Protein AF-A0A9P8TT58-F1 (afdb_monomer_lite)

Secondary structure (DSSP, 8-state):
-----SSTTSSSSTTHHHHHHHHHHHHHHHHHHTTTT-------------------TTTSPTTHHHHHHHHHT-GGG--EE--HHHHHHHHHHHHHHHHHHHHHHHHHHHT---HHHHH-GGG---HHHHHHHHHHHHHHHHHHHHHHHHHHHHTSPPPPHHHHHHHHHHHHHH--S-HHHHGGGSS-TTEE-

Structure (mmCIF, N/CA/C/O backbone):
data_AF-A0A9P8TT58-F1
#
_entry.id   AF-A0A9P8TT58-F1
#
loop_
_atom_site.group_PDB
_atom_site.id
_atom_site.type_symbol
_atom_site.label_atom_id
_atom_site.label_alt_id
_atom_site.label_comp_id
_atom_site.label_asym_id
_atom_site.label_entity_id
_atom_site.label_seq_id
_atom_site.pdbx_PDB_ins_code
_atom_site.Cartn_x
_atom_site.Cartn_y
_atom_site.Cartn_z
_atom_site.occupancy
_atom_site.B_iso_or_equiv
_atom_site.auth_seq_id
_atom_site.auth_comp_id
_atom_site.auth_asym_id
_atom_site.auth_atom_id
_atom_site.pdbx_PDB_model_num
ATOM 1 N N . MET A 1 1 ? 50.447 -22.881 -35.414 1.00 39.41 1 MET A N 1
ATOM 2 C CA . MET A 1 1 ? 49.991 -21.669 -34.703 1.00 39.41 1 MET A CA 1
ATOM 3 C C . MET A 1 1 ? 49.835 -20.540 -35.713 1.00 39.41 1 MET A C 1
ATOM 5 O O . MET A 1 1 ? 50.853 -19.994 -36.118 1.00 39.41 1 MET A O 1
ATOM 9 N N . PRO A 1 2 ? 48.609 -20.231 -36.168 1.00 29.53 2 PRO A N 1
ATOM 10 C CA . PRO A 1 2 ? 48.310 -18.952 -36.796 1.00 29.53 2 PRO A CA 1
ATOM 11 C C . PRO A 1 2 ? 47.303 -18.130 -35.973 1.00 29.53 2 PRO A C 1
ATOM 13 O O . PRO A 1 2 ? 46.484 -18.656 -35.222 1.00 29.53 2 PRO A O 1
ATOM 16 N N . SER A 1 3 ? 47.445 -16.820 -36.113 1.00 30.28 3 SER A N 1
ATOM 17 C CA . SER A 1 3 ? 46.856 -15.719 -35.358 1.00 30.28 3 SER A CA 1
ATOM 18 C C . SER A 1 3 ? 45.353 -15.516 -35.586 1.00 30.28 3 SER A C 1
ATOM 20 O O . SER A 1 3 ? 44.879 -15.487 -36.720 1.00 30.28 3 SER A O 1
ATOM 22 N N . PHE A 1 4 ? 44.630 -15.295 -34.486 1.00 38.41 4 PHE A N 1
ATOM 23 C CA . PHE A 1 4 ? 43.235 -14.861 -34.434 1.00 38.41 4 PHE A CA 1
ATOM 24 C C . PHE A 1 4 ? 43.130 -13.347 -34.634 1.00 38.41 4 PHE A C 1
ATOM 26 O O . PHE A 1 4 ? 43.376 -12.616 -33.686 1.00 38.41 4 PHE A O 1
ATOM 33 N N . THR A 1 5 ? 42.715 -12.891 -35.814 1.00 40.22 5 THR A N 1
ATOM 34 C CA . THR A 1 5 ? 42.048 -11.590 -36.028 1.00 40.22 5 THR A CA 1
ATOM 35 C C . THR A 1 5 ? 41.653 -11.481 -37.501 1.00 40.22 5 THR A C 1
ATOM 37 O O . THR A 1 5 ? 42.437 -10.990 -38.298 1.00 40.22 5 THR A O 1
ATOM 40 N N . ASN A 1 6 ? 40.476 -11.996 -37.884 1.00 32.09 6 ASN A N 1
ATOM 41 C CA . ASN A 1 6 ? 39.688 -11.517 -39.045 1.00 32.09 6 ASN A CA 1
ATOM 42 C C . ASN A 1 6 ? 38.404 -12.341 -39.263 1.00 32.09 6 ASN A C 1
ATOM 44 O O . ASN A 1 6 ? 38.208 -12.946 -40.310 1.00 32.09 6 ASN A O 1
ATOM 48 N N . VAL A 1 7 ? 37.511 -12.377 -38.265 1.00 34.56 7 VAL A N 1
ATOM 49 C CA . VAL A 1 7 ? 36.134 -12.907 -38.446 1.00 34.56 7 VAL A CA 1
ATOM 50 C C . VAL A 1 7 ? 35.057 -11.970 -37.859 1.00 34.56 7 VAL A C 1
ATOM 52 O O . VAL A 1 7 ? 33.868 -12.179 -38.056 1.00 34.56 7 VAL A O 1
ATOM 55 N N . ALA A 1 8 ? 35.428 -10.872 -37.190 1.00 31.78 8 ALA A N 1
ATOM 56 C CA . ALA A 1 8 ? 34.462 -10.028 -36.474 1.00 31.78 8 ALA A CA 1
ATOM 57 C C . ALA A 1 8 ? 33.798 -8.915 -37.315 1.00 31.78 8 ALA A C 1
ATOM 59 O O . ALA A 1 8 ? 32.944 -8.206 -36.790 1.00 31.78 8 ALA A O 1
ATOM 60 N N . MET A 1 9 ? 34.159 -8.737 -38.592 1.00 29.69 9 MET A N 1
ATOM 61 C CA . MET A 1 9 ? 33.735 -7.553 -39.359 1.00 29.69 9 MET A CA 1
ATOM 62 C C . MET A 1 9 ? 32.586 -7.788 -40.352 1.00 29.69 9 MET A C 1
ATOM 64 O O . MET A 1 9 ? 32.112 -6.823 -40.940 1.00 29.69 9 MET A O 1
ATOM 68 N N . ASP A 1 10 ? 32.078 -9.019 -40.489 1.00 29.50 10 ASP A N 1
ATOM 69 C CA . ASP A 1 10 ? 31.091 -9.350 -41.538 1.00 29.50 10 ASP A CA 1
ATOM 70 C C . ASP A 1 10 ? 29.730 -9.867 -41.021 1.00 29.50 10 ASP A C 1
ATOM 72 O O . ASP A 1 10 ? 28.886 -10.341 -41.775 1.00 29.50 10 ASP A O 1
ATOM 76 N N . LEU A 1 11 ? 29.461 -9.737 -39.714 1.00 28.39 11 LEU A N 1
ATOM 77 C CA . LEU A 1 11 ? 28.159 -10.088 -39.111 1.00 28.39 11 LEU A CA 1
ATOM 78 C C . LEU A 1 11 ? 27.314 -8.868 -38.693 1.00 28.39 11 LEU A C 1
ATOM 80 O O . LEU A 1 11 ? 26.193 -9.029 -38.214 1.00 28.39 11 LEU A O 1
ATOM 84 N N . ALA A 1 12 ? 27.803 -7.641 -38.911 1.00 32.06 12 ALA A N 1
ATOM 85 C CA . ALA A 1 12 ? 27.109 -6.402 -38.533 1.00 32.06 12 ALA A CA 1
ATOM 86 C C . ALA A 1 12 ? 26.208 -5.804 -39.640 1.00 32.06 12 ALA A C 1
ATOM 88 O O . ALA A 1 12 ? 25.450 -4.866 -39.383 1.00 32.06 12 ALA A O 1
ATOM 89 N N . SER A 1 13 ? 26.261 -6.332 -40.868 1.00 32.97 13 SER A N 1
ATOM 90 C CA . SER A 1 13 ? 25.495 -5.827 -42.022 1.00 32.97 13 SER A CA 1
ATOM 91 C C . SER A 1 13 ? 24.175 -6.580 -42.247 1.00 32.97 13 SER A C 1
ATOM 93 O O . SER A 1 13 ? 23.170 -5.976 -42.621 1.00 32.97 13 SER A O 1
ATOM 95 N N . THR A 1 14 ? 24.123 -7.878 -41.935 1.00 33.09 14 THR A N 1
ATOM 96 C CA . THR A 1 14 ? 22.949 -8.728 -42.223 1.00 33.09 14 THR A CA 1
ATOM 97 C C . THR A 1 14 ? 21.831 -8.589 -41.175 1.00 33.09 14 THR A C 1
ATOM 99 O O . THR A 1 14 ? 20.654 -8.814 -41.466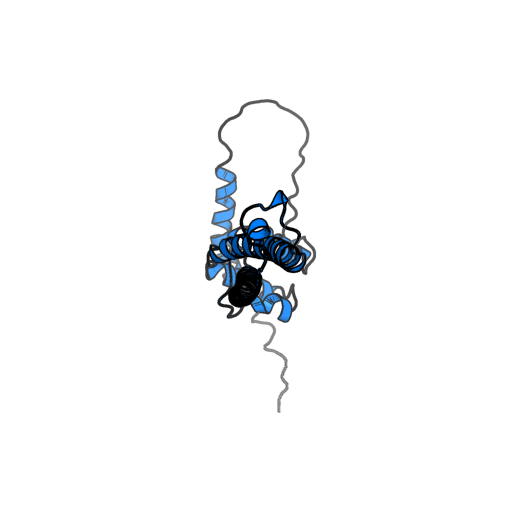 1.00 33.09 14 THR A O 1
ATOM 102 N N . THR A 1 15 ? 22.153 -8.112 -39.971 1.00 33.59 15 THR A N 1
ATOM 103 C CA . THR A 1 15 ? 21.188 -7.912 -38.872 1.00 33.59 15 THR A CA 1
ATOM 104 C C . THR A 1 15 ? 20.413 -6.588 -38.984 1.00 33.59 15 THR A C 1
ATOM 106 O O . THR A 1 15 ? 19.369 -6.441 -38.355 1.00 33.59 15 THR A O 1
ATOM 109 N N . ARG A 1 16 ? 20.839 -5.651 -39.853 1.00 32.56 16 ARG A N 1
ATOM 110 C CA . ARG A 1 16 ? 20.118 -4.385 -40.116 1.00 32.56 16 ARG A CA 1
ATOM 111 C C . ARG A 1 16 ? 18.815 -4.577 -40.901 1.00 32.56 16 ARG A C 1
ATOM 113 O O . ARG A 1 16 ? 17.851 -3.858 -40.667 1.00 32.56 16 ARG A O 1
ATOM 120 N N . SER A 1 17 ? 18.744 -5.569 -41.795 1.00 33.41 17 SER A N 1
ATOM 121 C CA . SER A 1 17 ? 17.595 -5.729 -42.713 1.00 33.41 17 SER A CA 1
ATOM 122 C C . SER A 1 17 ? 16.393 -6.468 -42.101 1.00 33.41 17 SER A C 1
ATOM 124 O O . SER A 1 17 ? 15.265 -6.313 -42.574 1.00 33.41 17 SER A O 1
ATOM 126 N N . ARG A 1 18 ? 16.603 -7.264 -41.042 1.00 33.44 18 ARG A N 1
ATOM 127 C CA . ARG A 1 18 ? 15.516 -7.956 -40.322 1.00 33.44 18 ARG A CA 1
ATOM 128 C C . ARG A 1 18 ? 14.893 -7.099 -39.220 1.00 33.44 18 ARG A C 1
ATOM 130 O O . ARG A 1 18 ? 13.699 -7.220 -38.983 1.00 33.44 18 ARG A O 1
ATOM 137 N N . ILE A 1 19 ? 15.679 -6.207 -38.614 1.00 36.81 19 ILE A N 1
ATOM 138 C CA . ILE A 1 19 ? 15.202 -5.259 -37.602 1.00 36.81 19 ILE A CA 1
ATOM 139 C C . ILE A 1 19 ? 14.362 -4.160 -38.272 1.00 36.81 19 ILE A C 1
ATOM 141 O O . ILE A 1 19 ? 13.240 -3.938 -37.838 1.00 36.81 19 ILE A O 1
ATOM 145 N N . ALA A 1 20 ? 14.800 -3.584 -39.401 1.00 32.59 20 ALA A N 1
ATOM 146 C CA . ALA A 1 20 ? 14.014 -2.581 -40.138 1.00 32.59 20 ALA A CA 1
ATOM 147 C C . ALA A 1 20 ? 12.614 -3.082 -40.559 1.00 32.59 20 ALA A C 1
ATOM 149 O O . ALA A 1 20 ? 11.625 -2.383 -40.378 1.00 32.59 20 ALA A O 1
ATOM 150 N N . ARG A 1 21 ? 12.501 -4.339 -41.019 1.00 39.34 21 ARG A N 1
ATOM 151 C CA . ARG A 1 21 ? 11.208 -4.939 -41.405 1.00 39.34 21 ARG A CA 1
ATOM 152 C C . ARG A 1 21 ? 10.288 -5.272 -40.226 1.00 39.34 21 ARG A C 1
ATOM 154 O O . ARG A 1 21 ? 9.078 -5.333 -40.409 1.00 39.34 21 ARG A O 1
ATOM 161 N N . PHE A 1 22 ? 10.842 -5.502 -39.034 1.00 35.94 22 PHE A N 1
ATOM 162 C CA . PHE A 1 22 ? 10.045 -5.688 -37.816 1.00 35.94 22 PHE A CA 1
ATOM 163 C C . PHE A 1 22 ? 9.515 -4.344 -37.295 1.00 35.94 22 PHE A C 1
ATOM 165 O O . PHE A 1 22 ? 8.362 -4.266 -36.878 1.00 35.94 22 PHE A O 1
ATOM 172 N N . TRP A 1 23 ? 10.319 -3.278 -37.412 1.00 41.84 23 TRP A N 1
ATOM 173 C CA . TRP A 1 23 ? 9.895 -1.908 -37.119 1.00 41.84 23 TRP A CA 1
ATOM 174 C C . TRP A 1 23 ? 8.839 -1.399 -38.112 1.00 41.84 23 TRP A C 1
ATOM 176 O O . TRP A 1 23 ? 7.850 -0.845 -37.656 1.00 41.84 23 TRP A O 1
ATOM 186 N N . ASP A 1 24 ? 8.925 -1.683 -39.418 1.00 38.25 24 ASP A N 1
ATOM 187 C CA . ASP A 1 24 ? 7.875 -1.283 -40.381 1.00 38.25 24 ASP A CA 1
ATOM 188 C C . ASP A 1 24 ? 6.491 -1.887 -40.070 1.00 38.25 24 ASP A C 1
ATOM 190 O O . ASP A 1 24 ? 5.470 -1.245 -40.312 1.00 38.25 24 ASP A O 1
ATOM 194 N N . SER A 1 25 ? 6.438 -3.087 -39.477 1.00 38.06 25 SER A N 1
ATOM 195 C CA . SER A 1 25 ? 5.178 -3.725 -39.064 1.00 38.06 25 SER A CA 1
ATOM 196 C C . SER A 1 25 ? 4.635 -3.208 -37.724 1.00 38.06 25 SER A C 1
ATOM 198 O O . SER A 1 25 ? 3.440 -3.347 -37.475 1.00 38.06 25 SER A O 1
ATOM 200 N N . ALA A 1 26 ? 5.485 -2.647 -36.857 1.00 34.28 26 ALA A N 1
ATOM 201 C CA . ALA A 1 26 ? 5.080 -2.038 -35.585 1.00 34.28 26 ALA A CA 1
ATOM 202 C C . ALA A 1 26 ? 4.755 -0.537 -35.740 1.00 34.28 26 ALA A C 1
ATOM 204 O O . ALA A 1 26 ? 3.868 -0.021 -35.064 1.00 34.28 26 ALA A O 1
ATOM 205 N N . ILE A 1 27 ? 5.402 0.143 -36.692 1.00 41.38 27 ILE A N 1
ATOM 206 C CA . ILE A 1 27 ? 5.166 1.548 -37.062 1.00 41.38 27 ILE A CA 1
ATOM 207 C C . ILE A 1 27 ? 3.794 1.741 -37.743 1.00 41.38 27 ILE A C 1
ATOM 209 O O . ILE A 1 27 ? 3.246 2.844 -37.723 1.00 41.38 27 ILE A O 1
ATOM 213 N N . ASP A 1 28 ? 3.176 0.683 -38.277 1.00 35.12 28 ASP A N 1
ATOM 214 C CA . ASP A 1 28 ? 1.816 0.759 -38.837 1.00 35.12 28 ASP A CA 1
ATOM 215 C C . ASP A 1 28 ? 0.722 0.950 -37.761 1.00 35.12 28 ASP A C 1
ATOM 217 O O . ASP A 1 28 ? -0.364 1.446 -38.052 1.00 35.12 28 ASP A O 1
ATOM 221 N N . VAL A 1 29 ? 1.024 0.661 -36.487 1.00 42.44 29 VAL A N 1
ATOM 222 C CA . VAL A 1 29 ? 0.124 0.971 -35.358 1.00 42.44 29 VAL A CA 1
ATOM 223 C C . VAL A 1 29 ? 0.194 2.461 -34.996 1.00 42.44 29 VAL A C 1
ATOM 225 O O . VAL A 1 29 ? -0.836 3.070 -34.720 1.00 42.44 29 VAL A O 1
ATOM 228 N N . GLY A 1 30 ? 1.375 3.082 -35.096 1.00 33.81 30 GLY A N 1
ATOM 229 C CA . GLY A 1 30 ? 1.566 4.517 -34.845 1.00 33.81 30 GLY A CA 1
ATOM 230 C C . GLY A 1 30 ? 1.020 5.418 -35.959 1.00 33.81 30 GLY A C 1
ATOM 231 O O . GLY A 1 30 ? 0.479 6.489 -35.686 1.00 33.81 30 GLY A O 1
ATOM 232 N N . ARG A 1 31 ? 1.060 4.971 -37.224 1.00 35.38 31 ARG A N 1
ATOM 233 C CA . ARG A 1 31 ? 0.464 5.721 -38.349 1.00 35.38 31 ARG A CA 1
ATOM 234 C C . ARG A 1 31 ? -1.070 5.732 -38.345 1.00 35.38 31 ARG A C 1
ATOM 236 O O . ARG A 1 31 ? -1.663 6.646 -38.915 1.00 35.38 31 ARG A O 1
ATOM 243 N N . GLY A 1 32 ? -1.719 4.776 -37.675 1.00 30.80 32 GLY A N 1
ATOM 244 C CA . GLY A 1 32 ? -3.181 4.721 -37.550 1.00 30.80 32 GLY A CA 1
ATOM 245 C C . GLY A 1 32 ? -3.776 5.725 -36.554 1.00 30.80 32 GLY A C 1
ATOM 246 O O . GLY A 1 32 ? -4.916 6.155 -36.727 1.00 30.80 32 GLY A O 1
ATOM 247 N N . ILE A 1 33 ? -3.011 6.152 -35.544 1.00 39.38 33 ILE A N 1
ATOM 248 C CA . ILE A 1 33 ? -3.511 7.041 -34.478 1.00 39.38 33 ILE A CA 1
ATOM 249 C C . ILE A 1 33 ? -3.694 8.475 -35.002 1.00 39.38 33 ILE A C 1
ATOM 251 O O . ILE A 1 33 ? -4.638 9.167 -34.621 1.00 39.38 33 ILE A O 1
ATOM 255 N N . HIS A 1 34 ? -2.882 8.892 -35.979 1.00 36.25 34 HIS A N 1
ATOM 256 C CA . HIS A 1 34 ? -2.985 10.228 -36.570 1.00 36.25 34 HIS A CA 1
ATOM 257 C C . HIS A 1 34 ? -4.220 10.404 -37.487 1.00 36.25 34 HIS A C 1
ATOM 259 O O . HIS A 1 34 ? -4.660 11.534 -37.729 1.00 36.25 34 HIS A O 1
ATOM 265 N N . ALA A 1 35 ? -4.821 9.310 -37.978 1.00 33.12 35 ALA A N 1
ATOM 266 C CA . ALA A 1 35 ? -5.963 9.353 -38.896 1.00 33.12 35 ALA A CA 1
ATOM 267 C C . ALA A 1 35 ? -7.328 9.543 -38.198 1.00 33.12 35 ALA A C 1
ATOM 269 O O . ALA A 1 35 ? -8.283 9.973 -38.844 1.00 33.12 35 ALA A O 1
ATOM 270 N N . ALA A 1 36 ? -7.435 9.275 -36.891 1.00 31.39 36 ALA A N 1
ATOM 271 C CA . ALA A 1 36 ? -8.715 9.261 -36.169 1.00 31.39 36 ALA A CA 1
ATOM 272 C C . ALA A 1 36 ? -9.163 10.625 -35.597 1.00 31.39 36 ALA A C 1
ATOM 274 O O . ALA A 1 36 ? -10.291 10.742 -35.124 1.00 31.39 36 ALA A O 1
ATOM 275 N N . LEU A 1 37 ? -8.327 11.669 -35.662 1.00 34.25 37 LEU A N 1
ATOM 276 C CA . LEU A 1 37 ? -8.628 12.996 -35.089 1.00 34.25 37 LEU A CA 1
ATOM 277 C C . LEU A 1 37 ? -9.043 14.063 -36.118 1.00 34.25 37 LEU A C 1
ATOM 279 O O . LEU A 1 37 ? -9.334 15.199 -35.748 1.00 34.25 37 LEU A O 1
ATOM 283 N N . LYS A 1 38 ? -9.133 13.726 -37.411 1.00 36.00 38 LYS A N 1
ATOM 284 C CA . LYS A 1 38 ? -9.575 14.665 -38.461 1.00 36.00 38 LYS A CA 1
ATOM 285 C C . LYS A 1 38 ? -11.068 14.515 -38.758 1.00 36.00 38 LYS A C 1
ATOM 287 O O . LYS A 1 38 ? -11.465 14.155 -39.861 1.00 36.00 38 LYS A O 1
ATOM 292 N N . GLY A 1 39 ? -11.899 14.804 -37.762 1.00 36.12 39 GLY A N 1
ATOM 293 C CA . GLY A 1 39 ? -13.352 14.865 -37.898 1.00 36.12 39 GLY A CA 1
ATOM 294 C C . GLY A 1 39 ? -13.900 16.156 -37.304 1.00 36.12 39 GLY A C 1
ATOM 295 O O . GLY A 1 39 ? -14.075 16.248 -36.098 1.00 36.12 39 GLY A O 1
ATOM 296 N N . THR A 1 40 ? -14.204 17.121 -38.176 1.00 41.47 40 THR A N 1
ATOM 297 C CA . THR A 1 40 ? -15.004 18.342 -37.939 1.00 41.47 40 THR A CA 1
ATOM 298 C C . THR A 1 40 ? -14.431 19.426 -37.013 1.00 41.47 40 THR A C 1
ATOM 300 O O . THR A 1 40 ? -14.632 19.386 -35.810 1.00 41.47 40 THR A O 1
ATO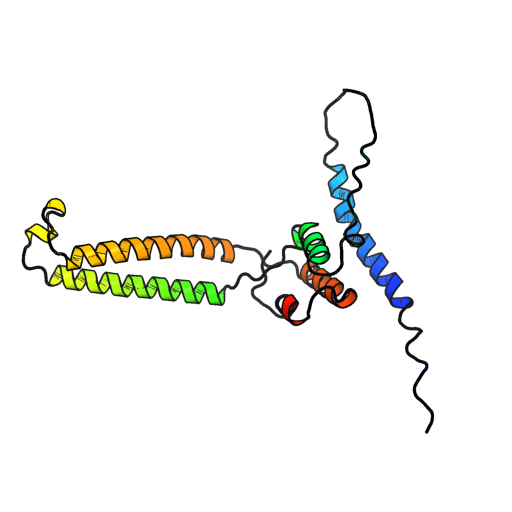M 303 N N . CYS A 1 41 ? -13.847 20.482 -37.594 1.00 26.56 41 CYS A N 1
ATOM 304 C CA . CYS A 1 41 ? -14.252 21.873 -37.324 1.00 26.56 41 CYS A CA 1
ATOM 305 C C . CYS A 1 41 ? -13.579 22.825 -38.328 1.00 26.56 41 CYS A C 1
ATOM 307 O O . CYS A 1 41 ? -12.380 22.738 -38.579 1.00 26.56 41 CYS A O 1
ATOM 309 N N . SER A 1 42 ? -14.361 23.710 -38.940 1.00 33.47 42 SER A N 1
ATOM 310 C CA . SER A 1 42 ? -13.920 24.640 -39.977 1.00 33.47 42 SER A CA 1
ATOM 311 C C . SER A 1 42 ? -13.446 25.985 -39.413 1.00 33.47 42 SER A C 1
ATOM 313 O O . SER A 1 42 ? -14.180 26.607 -38.651 1.00 33.47 42 SER A O 1
ATOM 315 N N . ARG A 1 43 ? -12.338 26.477 -39.993 1.00 43.56 43 ARG A N 1
ATOM 316 C CA . ARG A 1 43 ? -12.063 27.884 -40.361 1.00 43.56 43 ARG A CA 1
ATOM 317 C C . ARG A 1 43 ? -11.720 28.877 -39.237 1.00 43.56 43 ARG A C 1
ATOM 319 O O . ARG A 1 43 ? -12.624 29.496 -38.696 1.00 43.56 43 ARG A O 1
ATOM 326 N N . VAL A 1 44 ? -10.418 29.165 -39.082 1.00 36.00 44 VAL A N 1
ATOM 327 C CA . VAL A 1 44 ? -9.817 30.524 -39.112 1.00 36.00 44 VAL A CA 1
ATOM 328 C C . VAL A 1 44 ? -8.372 30.404 -39.629 1.00 36.00 44 VAL A C 1
ATOM 330 O O . VAL A 1 44 ? -7.612 29.575 -39.139 1.00 36.00 44 VAL A O 1
ATOM 333 N N . ASP A 1 45 ? -8.018 31.225 -40.621 1.00 38.97 45 ASP A N 1
ATOM 334 C CA . ASP A 1 45 ? -6.700 31.285 -41.257 1.00 38.97 45 ASP A CA 1
ATOM 335 C C . ASP A 1 45 ? -5.725 32.250 -40.544 1.00 38.97 45 ASP A C 1
ATOM 337 O O . ASP A 1 45 ? -6.094 33.374 -40.197 1.00 38.97 45 ASP A O 1
ATOM 341 N N . THR A 1 46 ? -4.443 31.856 -40.559 1.00 44.06 46 THR A N 1
ATOM 342 C CA . THR A 1 46 ? -3.208 32.633 -40.852 1.00 44.06 46 THR A CA 1
ATOM 343 C C . THR A 1 46 ? -2.141 32.801 -39.741 1.00 44.06 46 THR A C 1
ATOM 345 O O . THR A 1 46 ? -2.341 33.501 -38.754 1.00 44.06 46 THR A O 1
ATOM 348 N N . ILE A 1 47 ? -0.936 32.318 -40.105 1.00 39.12 47 ILE A N 1
ATOM 349 C CA . ILE A 1 47 ? 0.453 32.750 -39.801 1.00 39.12 47 ILE A CA 1
ATOM 350 C C . ILE A 1 47 ? 1.305 31.837 -38.888 1.00 39.12 47 ILE A C 1
ATOM 352 O O . ILE A 1 47 ? 1.176 31.854 -37.670 1.00 39.12 47 ILE A O 1
ATOM 356 N N . ARG A 1 48 ? 2.317 31.248 -39.561 1.00 39.78 48 ARG A N 1
ATOM 357 C CA . ARG A 1 48 ? 3.594 30.643 -39.124 1.00 39.78 48 ARG A CA 1
ATOM 358 C C . ARG A 1 48 ? 3.535 29.239 -38.536 1.00 39.78 48 ARG A C 1
ATOM 360 O O . ARG A 1 48 ? 3.341 29.076 -37.342 1.00 39.78 48 ARG A O 1
ATOM 367 N N . ASP A 1 49 ? 3.804 28.278 -39.421 1.00 44.00 49 ASP A N 1
ATOM 368 C CA . ASP A 1 49 ? 4.767 27.176 -39.280 1.00 44.00 49 ASP A CA 1
ATOM 369 C C . ASP A 1 49 ? 5.538 27.188 -37.947 1.00 44.00 49 ASP A C 1
ATOM 371 O O . ASP A 1 49 ? 6.705 27.574 -37.864 1.00 44.00 49 ASP A O 1
ATOM 375 N N . VAL A 1 50 ? 4.864 26.778 -36.880 1.00 48.38 50 VAL A N 1
ATOM 376 C CA . VAL A 1 50 ? 5.523 26.040 -35.816 1.00 48.38 50 VAL A CA 1
ATOM 377 C C . VAL A 1 50 ? 5.413 24.611 -36.312 1.00 48.38 50 VAL A C 1
ATOM 379 O O . VAL A 1 50 ? 4.439 23.922 -36.030 1.00 48.38 50 VAL A O 1
ATOM 382 N N . ASP A 1 51 ? 6.340 24.220 -37.189 1.00 49.25 51 ASP A N 1
ATOM 383 C CA . ASP A 1 51 ? 6.662 22.807 -37.322 1.00 49.25 51 ASP A CA 1
ATOM 384 C C . ASP A 1 51 ? 7.052 22.384 -35.906 1.00 49.25 51 ASP A C 1
ATOM 386 O O . ASP A 1 51 ? 8.148 22.699 -35.433 1.00 49.25 51 ASP A O 1
ATOM 390 N N . ASP A 1 52 ? 6.092 21.800 -35.189 1.00 51.19 52 ASP A N 1
ATOM 391 C CA . ASP A 1 52 ? 6.310 21.068 -33.957 1.00 51.19 52 ASP A CA 1
ATOM 392 C C . ASP A 1 52 ? 7.345 19.995 -34.301 1.00 51.19 52 ASP A C 1
ATOM 394 O O . ASP A 1 52 ? 7.025 18.919 -34.806 1.00 51.19 52 ASP A O 1
ATOM 398 N N . LEU A 1 53 ? 8.622 20.338 -34.131 1.00 47.22 53 LEU A N 1
ATOM 399 C CA . LEU A 1 53 ? 9.728 19.401 -34.186 1.00 47.22 53 LEU A CA 1
ATOM 400 C C . LEU A 1 53 ? 9.561 18.504 -32.962 1.00 47.22 53 LEU A C 1
ATOM 402 O O . LEU A 1 53 ? 10.166 18.741 -31.918 1.00 47.22 53 LEU A O 1
ATOM 406 N N . GLU A 1 54 ? 8.679 17.514 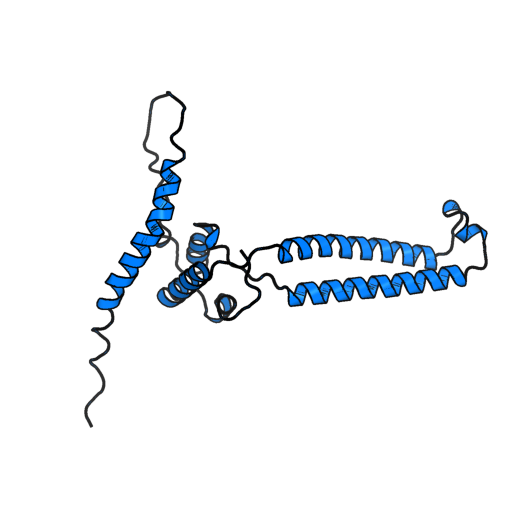-33.072 1.00 61.94 54 GLU A N 1
ATOM 407 C CA . GLU A 1 54 ? 8.668 16.377 -32.168 1.00 61.94 54 GLU A CA 1
ATOM 408 C C . GLU A 1 54 ? 10.065 15.754 -32.251 1.00 61.94 54 GLU A C 1
ATOM 410 O O . GLU A 1 54 ? 10.439 15.144 -33.255 1.00 61.94 54 GLU A O 1
ATOM 415 N N . GLU A 1 55 ? 10.876 16.008 -31.223 1.00 76.00 55 GLU A N 1
ATOM 416 C CA . GLU A 1 55 ? 12.214 15.444 -31.078 1.00 76.00 55 GLU A CA 1
ATOM 417 C C . GLU A 1 55 ? 12.109 13.921 -31.218 1.00 76.00 55 GLU A C 1
ATOM 419 O O . GLU A 1 55 ? 11.324 13.276 -30.512 1.00 76.00 55 GLU A O 1
ATOM 424 N N . GLN A 1 56 ? 12.858 13.331 -32.155 1.00 85.12 56 GLN A N 1
ATOM 425 C CA . GLN A 1 56 ? 12.820 11.883 -32.323 1.00 85.12 56 GLN A CA 1
ATOM 426 C C . GLN A 1 56 ? 13.415 11.229 -31.075 1.00 85.12 56 GLN A C 1
ATOM 428 O O . GLN A 1 56 ? 14.332 11.761 -30.446 1.00 85.12 56 GLN A O 1
ATOM 433 N N . ILE A 1 57 ? 12.935 10.039 -30.710 1.00 85.44 57 ILE A N 1
ATOM 434 C CA . ILE A 1 57 ? 13.441 9.323 -29.525 1.00 85.44 57 ILE A CA 1
ATOM 435 C C . ILE A 1 57 ? 14.964 9.110 -29.638 1.00 85.44 57 ILE A C 1
ATOM 437 O O . ILE A 1 57 ? 15.687 9.113 -28.641 1.00 85.44 57 ILE A O 1
ATOM 441 N N . GLU A 1 58 ? 15.469 8.946 -30.856 1.00 87.44 58 GLU A N 1
ATOM 442 C CA . GLU A 1 58 ? 16.880 8.794 -31.185 1.00 87.44 58 GLU A CA 1
ATOM 443 C C . GLU A 1 58 ? 17.729 10.043 -30.904 1.00 87.44 58 GLU A C 1
ATOM 445 O O . GLU A 1 58 ? 18.923 9.889 -30.615 1.00 87.44 58 GLU A O 1
ATOM 450 N N . ASP A 1 59 ? 17.129 11.234 -30.934 1.00 90.12 59 ASP A N 1
ATOM 451 C CA . ASP A 1 59 ? 17.794 12.515 -30.671 1.00 90.12 59 ASP A CA 1
ATOM 452 C C . ASP A 1 59 ? 17.987 12.749 -29.161 1.00 90.12 59 ASP A C 1
ATOM 454 O O . ASP A 1 59 ? 18.989 13.327 -28.731 1.00 90.12 59 ASP A O 1
ATOM 458 N N . ILE A 1 60 ? 17.108 12.172 -28.333 1.00 92.25 60 ILE A N 1
ATOM 459 C CA . ILE A 1 60 ? 17.168 12.264 -26.868 1.00 92.25 60 ILE A CA 1
ATOM 460 C C . ILE A 1 60 ? 18.447 11.589 -26.343 1.00 92.25 60 ILE A C 1
ATOM 462 O O . ILE A 1 60 ? 18.766 10.475 -26.771 1.00 92.25 60 ILE A O 1
ATOM 466 N N . PRO A 1 61 ? 19.178 12.162 -25.365 1.00 94.94 61 PRO A N 1
ATOM 467 C CA . PRO A 1 61 ? 20.396 11.559 -24.824 1.00 94.94 61 PRO A CA 1
ATOM 468 C C . PRO A 1 61 ? 20.225 10.103 -24.358 1.00 94.94 61 PRO A C 1
ATOM 470 O O . PRO A 1 61 ? 19.281 9.760 -23.640 1.00 94.94 61 PRO A O 1
ATOM 473 N N . GLN A 1 62 ? 21.170 9.238 -24.748 1.00 93.69 62 GLN A N 1
ATOM 474 C CA . GLN A 1 62 ? 21.192 7.834 -24.331 1.00 93.69 62 GLN A CA 1
ATOM 475 C C . GLN A 1 62 ? 21.228 7.711 -22.800 1.00 93.69 62 GLN A C 1
ATOM 477 O O . GLN A 1 62 ? 21.852 8.514 -22.109 1.00 93.69 62 GLN A O 1
ATOM 482 N N . GLY A 1 63 ? 20.578 6.672 -22.277 1.00 95.56 63 GLY A N 1
ATOM 483 C CA . GLY A 1 63 ? 20.442 6.448 -20.844 1.00 95.56 63 GLY A CA 1
ATOM 484 C C . GLY A 1 63 ? 18.982 6.386 -20.433 1.00 95.56 63 GLY A C 1
ATOM 485 O O . GLY A 1 63 ? 18.104 6.048 -21.233 1.00 95.56 63 GLY A O 1
ATOM 486 N N . TYR A 1 64 ? 18.731 6.781 -19.188 1.00 96.12 64 TYR A N 1
ATOM 487 C CA . TYR A 1 64 ? 17.382 6.979 -18.675 1.00 96.12 64 TYR A CA 1
ATOM 488 C C . TYR A 1 64 ? 16.539 7.951 -19.507 1.00 96.12 64 TYR A C 1
ATOM 490 O O . TYR A 1 64 ? 15.406 7.570 -19.770 1.00 96.12 64 TYR A O 1
ATOM 498 N N . PRO A 1 65 ? 17.037 9.116 -19.983 1.00 96.75 65 PRO A N 1
ATOM 499 C CA . PRO A 1 65 ? 16.205 10.050 -20.746 1.00 96.75 65 PRO A CA 1
ATOM 500 C C . PRO A 1 65 ? 15.564 9.396 -21.978 1.00 96.75 65 PRO A C 1
ATOM 502 O O . PRO A 1 65 ? 14.338 9.369 -22.105 1.00 96.75 65 PRO A O 1
ATOM 505 N N . ARG A 1 66 ? 16.380 8.759 -22.828 1.00 95.25 66 ARG A N 1
ATOM 506 C CA . ARG A 1 66 ? 15.898 8.043 -24.016 1.00 95.25 66 ARG A CA 1
ATOM 507 C C . ARG A 1 66 ? 15.017 6.844 -23.673 1.00 95.25 66 ARG A C 1
ATOM 509 O O . ARG A 1 66 ? 14.001 6.634 -24.326 1.00 95.25 66 ARG A O 1
ATOM 516 N N . TYR A 1 67 ? 15.377 6.055 -22.658 1.00 95.62 67 TYR A N 1
ATOM 517 C CA . TYR A 1 67 ? 14.559 4.902 -22.272 1.00 95.62 67 TYR A CA 1
ATOM 518 C C . TYR A 1 67 ? 13.197 5.323 -21.706 1.00 95.62 67 TYR A C 1
ATOM 520 O O . TYR A 1 67 ? 12.189 4.714 -22.047 1.00 95.62 67 TYR A O 1
ATOM 528 N N . SER A 1 68 ? 13.131 6.382 -20.893 1.00 95.62 68 SER A N 1
ATOM 529 C CA . SER A 1 68 ? 11.856 6.905 -20.395 1.00 95.62 68 SER A CA 1
ATOM 530 C C . SER A 1 68 ? 10.993 7.473 -21.513 1.00 95.62 68 SER A C 1
ATOM 532 O O . SER A 1 68 ? 9.788 7.259 -21.489 1.00 95.62 68 SER A O 1
ATOM 534 N N . ALA A 1 69 ? 11.595 8.127 -22.510 1.00 95.06 69 ALA A N 1
ATOM 535 C CA . ALA A 1 69 ? 10.868 8.598 -23.684 1.00 95.06 69 ALA A CA 1
ATOM 536 C C . ALA A 1 69 ? 10.311 7.432 -24.516 1.00 95.06 69 ALA A C 1
ATOM 538 O O . ALA A 1 69 ? 9.159 7.478 -24.931 1.00 95.06 69 ALA A O 1
ATOM 539 N N . LEU A 1 70 ? 11.082 6.348 -24.680 1.00 94.00 70 LEU A N 1
ATOM 540 C CA . LEU A 1 70 ? 10.598 5.115 -25.308 1.00 94.00 70 LEU A CA 1
ATOM 541 C C . LEU A 1 70 ? 9.448 4.474 -24.523 1.00 94.00 70 LEU A C 1
ATOM 543 O O . LEU A 1 70 ? 8.475 4.037 -25.117 1.00 94.00 70 LEU A O 1
ATOM 547 N N . VAL A 1 71 ? 9.552 4.387 -23.197 1.00 94.62 71 VAL A N 1
ATOM 548 C CA . VAL A 1 71 ? 8.474 3.828 -22.367 1.00 94.62 71 VAL A CA 1
ATOM 549 C C . VAL A 1 71 ? 7.219 4.700 -22.448 1.00 94.62 71 VAL A C 1
ATOM 551 O O . VAL A 1 71 ? 6.118 4.167 -22.521 1.00 94.62 71 VAL A O 1
ATOM 554 N N . ALA A 1 72 ? 7.384 6.024 -22.473 1.00 94.00 72 ALA A N 1
ATOM 555 C CA . ALA A 1 72 ? 6.287 6.983 -22.541 1.00 94.00 72 ALA A CA 1
ATOM 556 C C . ALA A 1 72 ? 5.634 7.090 -23.930 1.00 94.00 72 ALA A C 1
ATOM 558 O O . ALA A 1 72 ? 4.542 7.645 -24.028 1.00 94.00 72 ALA A O 1
ATOM 559 N N . SER A 1 73 ? 6.268 6.575 -24.989 1.00 92.94 73 SER A N 1
ATOM 560 C CA . SER A 1 73 ? 5.751 6.710 -26.356 1.00 92.94 73 SER A CA 1
ATOM 561 C C . SER A 1 73 ? 4.517 5.850 -26.630 1.00 92.94 73 SER A C 1
ATOM 563 O O . SER A 1 73 ? 3.743 6.170 -27.529 1.00 92.94 73 SER A O 1
ATOM 565 N N . ASP A 1 74 ? 4.312 4.777 -25.859 1.00 91.94 74 ASP A N 1
ATOM 566 C CA . ASP A 1 74 ? 3.166 3.884 -26.008 1.00 91.94 74 ASP A CA 1
ATOM 567 C C . ASP A 1 74 ? 2.784 3.244 -24.660 1.00 91.94 74 ASP A C 1
ATOM 569 O O . ASP A 1 74 ? 3.631 2.751 -23.907 1.00 91.94 74 ASP A O 1
ATOM 573 N N . GLU A 1 75 ? 1.485 3.205 -24.348 1.00 91.31 75 GLU A N 1
ATOM 574 C CA . GLU A 1 75 ? 0.951 2.581 -23.124 1.00 91.31 75 GLU A CA 1
ATOM 575 C C . GLU A 1 75 ? 1.417 1.123 -22.978 1.00 91.31 75 GLU A C 1
ATOM 577 O O . GLU A 1 75 ? 1.720 0.633 -21.893 1.00 91.31 75 GLU A O 1
ATOM 582 N N . SER A 1 76 ? 1.568 0.427 -24.097 1.00 93.00 76 SER A N 1
ATOM 583 C CA . SER A 1 76 ? 1.945 -0.974 -24.151 1.00 93.00 76 SER A CA 1
ATOM 584 C C . SER A 1 76 ? 3.405 -1.242 -23.739 1.00 93.00 76 SER A C 1
ATOM 586 O O . SER A 1 76 ? 3.745 -2.397 -23.445 1.00 93.00 76 SER A O 1
ATOM 588 N N . PHE A 1 77 ? 4.234 -0.190 -23.653 1.00 94.00 77 PHE A N 1
ATOM 589 C CA . PHE A 1 77 ? 5.593 -0.205 -23.103 1.00 94.00 77 PHE A CA 1
ATOM 590 C C . PHE A 1 77 ? 5.681 0.196 -21.626 1.00 94.00 77 PHE A C 1
ATOM 592 O O . PHE A 1 77 ? 6.768 0.093 -21.051 1.00 94.00 77 PHE A O 1
ATOM 599 N N . HIS A 1 78 ? 4.570 0.553 -20.969 1.00 93.94 78 HIS A N 1
ATOM 600 C CA . HIS A 1 78 ? 4.517 0.854 -19.531 1.00 93.94 78 HIS A CA 1
ATOM 601 C C . HIS A 1 78 ? 4.596 -0.417 -18.666 1.00 93.94 78 HIS A C 1
ATOM 603 O O . HIS A 1 78 ? 3.762 -0.699 -17.808 1.00 93.94 78 HIS A O 1
ATOM 609 N N . VAL A 1 79 ? 5.641 -1.209 -18.892 1.00 94.50 79 VAL A N 1
ATOM 610 C CA . VAL A 1 79 ? 5.916 -2.448 -18.177 1.00 94.50 79 VAL A CA 1
ATOM 611 C C . VAL A 1 79 ? 6.637 -2.129 -16.876 1.00 94.50 79 VAL A C 1
ATOM 613 O O . VAL A 1 79 ? 7.742 -1.590 -16.869 1.00 94.50 79 VAL A O 1
ATOM 616 N N . CYS A 1 80 ? 6.050 -2.533 -15.757 1.00 93.38 80 CYS A N 1
ATOM 617 C CA . CYS A 1 80 ? 6.667 -2.392 -14.443 1.00 93.38 80 CYS A CA 1
ATOM 618 C C . CYS A 1 80 ? 6.495 -3.658 -13.597 1.00 93.38 80 CYS A C 1
ATOM 620 O O . CYS A 1 80 ? 5.873 -4.636 -14.012 1.00 93.38 80 CYS A O 1
ATOM 622 N N . ARG A 1 81 ? 7.085 -3.659 -12.398 1.00 94.06 81 ARG A N 1
ATOM 623 C CA . ARG A 1 81 ? 6.872 -4.720 -11.409 1.00 94.06 81 ARG A CA 1
ATOM 624 C C . ARG A 1 81 ? 5.682 -4.393 -10.509 1.00 94.06 81 ARG A C 1
ATOM 626 O O . ARG A 1 81 ? 5.664 -3.355 -9.852 1.00 94.06 81 ARG A O 1
ATOM 633 N N . GLY A 1 82 ? 4.762 -5.342 -10.374 1.00 92.81 82 GLY A N 1
ATOM 634 C CA . GLY A 1 82 ? 3.611 -5.272 -9.474 1.00 92.81 82 GLY A CA 1
ATOM 635 C C . GLY A 1 82 ? 3.937 -5.576 -8.004 1.00 92.81 82 GLY A C 1
ATOM 636 O O . GLY A 1 82 ? 3.168 -5.199 -7.117 1.00 92.81 82 GLY A O 1
ATOM 637 N N . PHE A 1 83 ? 5.079 -6.220 -7.715 1.00 94.31 83 PHE A N 1
ATOM 638 C CA . PHE A 1 83 ? 5.543 -6.584 -6.362 1.00 94.31 83 PHE A CA 1
ATOM 639 C C . PHE A 1 83 ? 4.520 -7.386 -5.532 1.00 94.31 83 PHE A C 1
ATOM 641 O O . PHE A 1 83 ? 4.397 -7.198 -4.318 1.00 94.31 83 PHE A O 1
ATOM 648 N N . PHE A 1 84 ? 3.779 -8.298 -6.164 1.00 92.81 84 PHE A N 1
ATOM 649 C CA . PHE A 1 84 ? 2.625 -8.966 -5.549 1.00 92.81 84 PHE A CA 1
ATOM 650 C C . PHE A 1 84 ? 2.952 -9.695 -4.243 1.00 92.81 84 PHE A C 1
ATOM 652 O O . PHE A 1 84 ? 2.280 -9.478 -3.240 1.00 92.81 84 PHE A O 1
ATOM 659 N N . ALA A 1 85 ? 4.029 -10.484 -4.211 1.00 93.50 85 ALA A N 1
ATOM 660 C CA . ALA A 1 85 ? 4.426 -11.213 -3.005 1.00 93.50 85 ALA A CA 1
ATOM 661 C C . ALA A 1 85 ? 4.771 -10.273 -1.835 1.00 93.50 85 ALA A C 1
ATOM 663 O O . ALA A 1 85 ? 4.418 -10.543 -0.685 1.00 93.50 85 ALA A O 1
ATOM 664 N N . LEU A 1 86 ? 5.430 -9.146 -2.124 1.00 95.25 86 LEU A N 1
ATOM 665 C CA . LEU A 1 86 ? 5.759 -8.141 -1.114 1.00 95.25 86 LEU A CA 1
ATOM 666 C C . LEU A 1 86 ? 4.489 -7.467 -0.583 1.00 95.25 86 LEU A C 1
ATOM 668 O O . LEU A 1 86 ? 4.336 -7.322 0.629 1.00 95.25 86 LEU A O 1
ATOM 672 N N . ARG A 1 87 ? 3.554 -7.114 -1.473 1.00 95.88 87 ARG A N 1
ATOM 673 C CA . ARG A 1 87 ? 2.252 -6.549 -1.093 1.00 95.88 87 ARG A CA 1
ATOM 674 C C . ARG A 1 87 ? 1.455 -7.512 -0.217 1.00 95.88 87 ARG A C 1
ATOM 676 O O . ARG A 1 87 ? 0.995 -7.103 0.843 1.00 95.88 87 ARG A O 1
ATOM 683 N N . SER A 1 88 ? 1.364 -8.787 -0.596 1.00 95.19 88 SER A N 1
ATOM 684 C CA . SER A 1 88 ? 0.699 -9.820 0.209 1.00 95.19 88 SER A CA 1
ATOM 685 C C . SER A 1 88 ? 1.331 -9.957 1.592 1.00 95.19 88 SER A C 1
ATOM 687 O O . SER A 1 88 ? 0.619 -9.992 2.590 1.00 95.19 88 SER A O 1
ATOM 689 N N . ARG A 1 89 ? 2.667 -9.960 1.684 1.00 97.38 89 ARG A N 1
ATOM 690 C CA . ARG A 1 89 ? 3.367 -10.033 2.975 1.00 97.38 89 ARG A CA 1
ATOM 691 C C . ARG A 1 89 ? 3.043 -8.842 3.881 1.00 97.38 89 ARG A C 1
ATOM 693 O O . ARG A 1 89 ? 2.871 -9.021 5.084 1.00 97.38 89 ARG A O 1
ATOM 700 N N . LEU A 1 90 ? 2.965 -7.638 3.318 1.00 98.06 90 LEU A N 1
ATOM 701 C CA . LEU A 1 90 ? 2.601 -6.436 4.069 1.00 98.06 90 LEU A CA 1
ATOM 702 C C . LEU A 1 90 ? 1.124 -6.440 4.490 1.00 98.06 90 LEU A C 1
ATOM 704 O O . LEU A 1 90 ? 0.839 -6.050 5.618 1.00 98.06 90 LEU A O 1
ATOM 708 N N . LEU A 1 91 ? 0.213 -6.925 3.637 1.00 97.62 91 LEU A N 1
ATOM 709 C CA . LEU A 1 91 ? -1.203 -7.105 3.987 1.00 97.62 91 LEU A CA 1
ATOM 710 C C . LEU A 1 91 ? -1.362 -8.042 5.186 1.00 97.62 91 LEU A C 1
ATOM 712 O O . LEU A 1 91 ? -1.971 -7.655 6.178 1.00 97.62 91 LEU A O 1
ATOM 716 N N . LEU A 1 92 ? -0.750 -9.228 5.123 1.00 98.12 92 LEU A N 1
ATOM 717 C CA . LEU A 1 92 ? -0.818 -10.224 6.196 1.00 98.12 92 LEU A CA 1
ATOM 718 C C . LEU A 1 92 ? -0.303 -9.666 7.527 1.00 98.12 92 LEU A C 1
ATOM 720 O O . LEU A 1 92 ? -0.905 -9.887 8.571 1.00 98.12 92 LEU A O 1
ATOM 724 N N . ARG A 1 93 ? 0.783 -8.883 7.496 1.00 98.56 93 ARG A N 1
ATOM 725 C CA . ARG A 1 93 ? 1.312 -8.225 8.699 1.00 98.56 9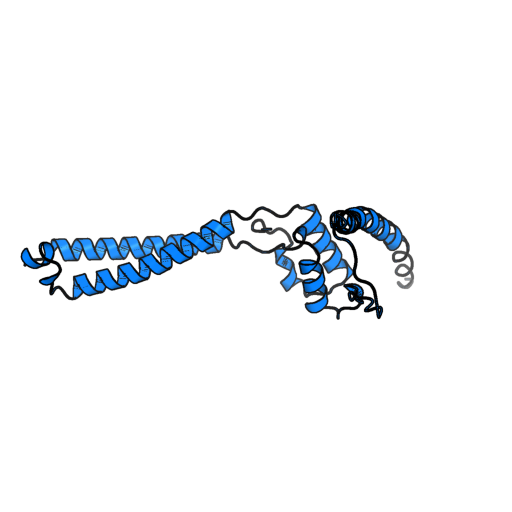3 ARG A CA 1
ATOM 726 C C . ARG A 1 93 ? 0.328 -7.213 9.298 1.00 98.56 93 ARG A C 1
ATOM 728 O O . ARG A 1 93 ? 0.226 -7.125 10.517 1.00 98.56 93 ARG A O 1
ATOM 735 N N . LYS A 1 94 ? -0.353 -6.417 8.468 1.00 98.62 94 LYS A N 1
ATOM 736 C CA . LYS A 1 94 ? -1.336 -5.428 8.947 1.00 98.62 94 LYS A CA 1
ATOM 737 C C . LYS A 1 94 ? -2.573 -6.116 9.533 1.00 98.62 94 LYS A C 1
ATOM 739 O O . LYS A 1 94 ? -3.040 -5.703 10.587 1.00 98.62 94 LYS A O 1
ATOM 744 N N . GLN A 1 95 ? -3.030 -7.204 8.910 1.00 98.44 95 GLN A N 1
ATOM 745 C CA . GLN A 1 95 ? -4.119 -8.038 9.432 1.00 98.44 95 GLN A CA 1
ATOM 746 C C . GLN A 1 95 ? -3.783 -8.613 10.809 1.00 98.44 95 GLN A C 1
ATOM 748 O O . GLN A 1 95 ? -4.577 -8.488 11.734 1.00 98.44 95 GLN A O 1
ATOM 753 N N . ASP A 1 96 ? -2.589 -9.188 10.965 1.00 98.69 96 ASP A N 1
ATOM 754 C CA . ASP A 1 96 ? -2.142 -9.737 12.249 1.00 98.69 96 ASP A CA 1
ATOM 755 C C . ASP A 1 96 ? -2.110 -8.667 13.352 1.00 98.69 96 ASP A C 1
ATOM 757 O O . ASP A 1 96 ? -2.606 -8.892 14.455 1.00 98.69 96 ASP A O 1
ATOM 761 N N . ARG A 1 97 ? -1.629 -7.454 13.036 1.00 98.56 97 ARG A N 1
ATOM 762 C CA . ARG A 1 97 ? -1.656 -6.328 13.983 1.00 98.56 97 ARG A CA 1
ATOM 763 C C . ARG A 1 97 ? -3.075 -6.012 14.462 1.00 98.56 97 ARG A C 1
ATOM 765 O O . ARG A 1 97 ? -3.268 -5.829 15.661 1.00 98.56 97 ARG A O 1
ATOM 772 N N . LEU A 1 98 ? -4.050 -5.962 13.556 1.00 98.75 98 LEU A N 1
ATOM 773 C CA . LEU A 1 98 ? -5.449 -5.720 13.915 1.00 98.75 98 LEU A CA 1
ATOM 774 C C . LEU A 1 98 ? -6.006 -6.839 14.802 1.00 98.75 98 LEU A C 1
ATOM 776 O O . LEU A 1 98 ? -6.619 -6.549 15.824 1.00 98.75 98 LEU A O 1
ATOM 780 N N . VAL A 1 99 ? -5.709 -8.105 14.492 1.00 98.75 99 VAL A N 1
ATOM 781 C CA . VAL A 1 99 ? -6.124 -9.258 15.314 1.00 98.75 99 VAL A CA 1
ATOM 782 C C . VAL A 1 99 ? -5.568 -9.169 16.740 1.00 98.75 99 VAL A C 1
ATOM 784 O O . VAL A 1 99 ? -6.275 -9.479 17.704 1.00 98.75 99 VAL A O 1
ATOM 787 N N . VAL A 1 100 ? -4.313 -8.739 16.899 1.00 98.69 100 VAL A N 1
ATOM 788 C CA . VAL A 1 100 ? -3.699 -8.538 18.220 1.00 98.69 100 VAL A CA 1
ATOM 789 C C . VAL A 1 100 ? -4.405 -7.424 18.994 1.00 98.69 100 VAL A C 1
ATOM 791 O O . VAL A 1 100 ? -4.758 -7.642 20.154 1.00 98.69 100 VAL A O 1
ATOM 794 N N . LEU A 1 101 ? -4.652 -6.273 18.362 1.00 98.75 101 LEU A N 1
ATOM 795 C CA . LEU A 1 101 ? -5.338 -5.143 18.997 1.00 98.75 101 LEU A CA 1
ATOM 796 C C . LEU A 1 101 ? -6.781 -5.495 19.384 1.00 98.75 101 LEU A C 1
ATOM 798 O O . LEU A 1 101 ? -7.197 -5.239 20.510 1.00 98.75 101 LEU A O 1
ATOM 802 N N . GLU A 1 102 ? -7.521 -6.179 18.507 1.00 98.69 102 GLU A N 1
ATOM 803 C CA . GLU A 1 102 ? -8.865 -6.676 18.818 1.00 98.69 102 GLU A CA 1
ATOM 804 C C . GLU A 1 102 ? -8.862 -7.604 20.034 1.00 98.69 102 GLU A C 1
ATOM 806 O O . GLU A 1 102 ? -9.746 -7.530 20.888 1.00 98.69 102 GLU A O 1
ATOM 811 N N . LYS A 1 103 ? -7.877 -8.507 20.122 1.00 98.69 103 LYS A N 1
ATOM 812 C CA . LYS A 1 103 ? -7.743 -9.390 21.279 1.00 98.69 103 LYS A CA 1
ATOM 813 C C . LYS A 1 103 ? -7.482 -8.581 22.548 1.00 98.69 103 LYS A C 1
ATOM 815 O O . LYS A 1 103 ? -8.108 -8.866 23.562 1.00 98.69 103 LYS A O 1
ATOM 820 N N . GLN A 1 104 ? -6.591 -7.593 22.501 1.00 98.56 104 GLN A N 1
ATOM 821 C CA . GLN A 1 104 ? -6.297 -6.728 23.646 1.00 98.56 104 GLN A CA 1
ATOM 822 C C . GLN A 1 104 ? -7.535 -5.954 24.105 1.00 98.56 104 GLN A C 1
ATOM 824 O O . GLN A 1 104 ? -7.840 -5.973 25.296 1.00 98.56 104 GLN A O 1
ATOM 829 N N . LEU A 1 105 ? -8.288 -5.362 23.172 1.00 98.50 105 LEU A N 1
ATOM 830 C CA . LEU A 1 105 ? -9.532 -4.657 23.473 1.00 98.50 105 LEU A CA 1
ATOM 831 C C . LEU A 1 105 ? -10.537 -5.574 24.181 1.00 98.50 105 LEU A C 1
ATOM 833 O O . LEU A 1 105 ? -11.036 -5.234 25.249 1.00 98.50 105 LEU A O 1
ATOM 837 N N . ARG A 1 106 ? -10.755 -6.787 23.652 1.00 98.56 106 ARG A N 1
ATOM 838 C CA . ARG A 1 106 ? -11.666 -7.766 24.270 1.00 98.56 106 ARG A CA 1
ATOM 839 C C . ARG A 1 106 ? -11.263 -8.135 25.695 1.00 98.56 106 ARG A C 1
ATOM 841 O O . ARG A 1 106 ? -12.137 -8.381 26.519 1.00 98.56 106 ARG A O 1
ATOM 848 N N . GLU A 1 107 ? -9.969 -8.236 25.987 1.00 98.50 107 GLU A N 1
ATOM 849 C CA . GLU A 1 107 ? -9.513 -8.532 27.348 1.00 98.50 107 GLU A CA 1
ATOM 850 C C . GLU A 1 107 ? -9.699 -7.330 28.288 1.00 98.50 107 GLU A C 1
ATOM 852 O O . GLU A 1 107 ? -10.112 -7.529 29.428 1.00 98.50 107 GLU A O 1
ATOM 857 N N . ILE A 1 108 ? -9.490 -6.096 27.809 1.00 98.06 108 ILE A N 1
ATOM 858 C CA . ILE A 1 108 ? -9.783 -4.870 28.573 1.00 98.06 108 ILE A CA 1
ATOM 859 C C . ILE A 1 108 ? -11.281 -4.770 28.887 1.00 98.06 108 ILE A C 1
ATOM 861 O O . ILE A 1 108 ? -11.653 -4.476 30.021 1.00 98.06 108 ILE A O 1
ATOM 865 N N . ASP A 1 109 ? -12.144 -5.065 27.916 1.00 97.69 109 ASP A N 1
ATOM 866 C CA . ASP A 1 109 ? -13.598 -5.023 28.100 1.00 97.69 109 ASP A CA 1
ATOM 867 C C . ASP A 1 109 ? -14.080 -6.069 29.108 1.00 97.69 109 ASP A C 1
ATOM 869 O O . ASP A 1 109 ? -14.914 -5.773 29.960 1.00 97.69 109 ASP A O 1
ATOM 873 N N . LYS A 1 110 ? -13.524 -7.286 29.063 1.00 97.88 110 LYS A N 1
ATOM 874 C CA . LYS A 1 110 ? -13.835 -8.344 30.040 1.00 97.88 110 LYS A CA 1
ATOM 875 C C . LYS A 1 110 ? -13.356 -8.016 31.450 1.00 97.88 110 LYS A C 1
ATOM 877 O O . LYS A 1 110 ? -13.969 -8.474 32.411 1.00 97.88 110 LYS A O 1
ATOM 882 N N . ALA A 1 111 ? -12.240 -7.302 31.571 1.00 97.38 111 ALA A N 1
ATOM 883 C CA . ALA A 1 111 ? -11.657 -6.924 32.853 1.00 97.38 111 ALA A CA 1
ATOM 884 C C . ALA A 1 111 ? -12.313 -5.674 33.465 1.00 97.38 111 ALA A C 1
ATOM 886 O O . ALA A 1 111 ? -11.976 -5.305 34.591 1.00 97.38 111 ALA A O 1
ATOM 887 N N . GLU A 1 112 ? -13.229 -5.016 32.747 1.00 97.25 112 GLU A N 1
ATOM 888 C CA . GLU A 1 112 ? -13.886 -3.806 33.222 1.00 97.25 112 GLU A CA 1
ATOM 889 C C . GLU A 1 112 ? -14.782 -4.089 34.430 1.00 97.25 112 GLU A C 1
ATOM 891 O O . GLU A 1 112 ? -15.641 -4.972 34.422 1.00 97.25 112 GLU A O 1
ATOM 896 N N . THR A 1 113 ? -14.590 -3.292 35.477 1.00 96.50 113 THR A N 1
ATOM 897 C CA . THR A 1 113 ? -15.320 -3.424 36.744 1.00 96.50 113 THR A CA 1
ATOM 898 C C . THR A 1 113 ? -16.418 -2.381 36.897 1.00 96.50 113 THR A C 1
ATOM 900 O O . THR A 1 113 ? -17.311 -2.577 37.719 1.00 96.50 113 THR A O 1
ATOM 903 N N . ALA A 1 114 ? -16.387 -1.302 36.106 1.00 95.00 114 ALA A N 1
ATOM 904 C CA . ALA A 1 114 ? -17.405 -0.261 36.074 1.00 95.00 114 ALA A CA 1
ATOM 905 C C . ALA A 1 114 ? -18.330 -0.445 34.852 1.00 95.00 114 ALA A C 1
ATOM 907 O O . ALA A 1 114 ? -17.992 0.003 33.755 1.00 95.00 114 ALA A O 1
ATOM 908 N N . PRO A 1 115 ? -19.539 -1.028 35.006 1.00 93.19 115 PRO A N 1
ATOM 909 C CA . PRO A 1 115 ? -20.446 -1.262 33.877 1.00 93.19 115 PRO A CA 1
ATOM 910 C C . PRO A 1 115 ? -20.847 0.018 33.138 1.00 93.19 115 PRO A C 1
ATOM 912 O O . PRO A 1 115 ? -21.141 -0.023 31.947 1.00 93.19 115 PRO A O 1
ATOM 915 N N . LEU A 1 116 ? -20.841 1.161 33.836 1.00 95.69 116 LEU A N 1
ATOM 916 C CA . LEU A 1 116 ? -21.133 2.463 33.241 1.00 95.69 116 LEU A CA 1
ATOM 917 C C . LEU A 1 116 ? -20.143 2.820 32.124 1.00 95.69 116 LEU A C 1
ATOM 919 O O . LEU A 1 116 ? -20.574 3.363 31.114 1.00 95.69 116 LEU A O 1
ATOM 923 N N . TYR A 1 117 ? -18.861 2.466 32.263 1.00 96.00 117 TYR A N 1
ATOM 924 C CA . TYR A 1 117 ? -17.844 2.756 31.246 1.00 96.00 117 TYR A CA 1
ATOM 925 C C . TYR A 1 117 ? -18.108 1.985 29.948 1.00 96.00 117 TYR A C 1
ATOM 927 O O . TYR A 1 117 ? -17.939 2.530 28.865 1.00 96.00 117 TYR A O 1
ATOM 935 N N . LEU A 1 118 ? -18.607 0.747 30.043 1.00 95.56 118 LEU A N 1
ATOM 936 C CA . LEU A 1 118 ? -19.015 -0.037 28.869 1.00 95.56 118 LEU A CA 1
ATOM 937 C C . LEU A 1 118 ? -20.334 0.454 28.258 1.00 95.56 118 LEU A C 1
ATOM 939 O O . LEU A 1 118 ? -20.553 0.319 27.057 1.00 95.56 118 LEU A O 1
ATOM 943 N N . ALA A 1 119 ? -21.241 0.979 29.085 1.00 95.88 119 ALA A N 1
ATOM 944 C CA . ALA A 1 119 ? -22.584 1.370 28.664 1.00 95.88 119 ALA A CA 1
ATOM 945 C C . ALA A 1 119 ? -22.668 2.806 28.121 1.00 95.88 119 ALA A C 1
ATOM 947 O O . ALA A 1 119 ? -23.570 3.112 27.337 1.00 95.88 119 ALA A O 1
ATOM 948 N N . ALA A 1 120 ? -21.767 3.697 28.539 1.00 94.19 120 ALA A N 1
ATOM 949 C CA . ALA A 1 120 ? -21.808 5.113 28.207 1.00 94.19 120 ALA A CA 1
ATOM 950 C C . ALA A 1 120 ? -20.416 5.629 27.832 1.00 94.19 120 ALA A C 1
ATOM 952 O O . ALA A 1 120 ? -19.638 6.024 28.690 1.00 94.19 120 ALA A O 1
ATOM 953 N N . LEU A 1 121 ? -20.148 5.733 26.526 1.00 90.88 121 LEU A N 1
ATOM 954 C CA . LEU A 1 121 ? -18.863 6.212 25.997 1.00 90.88 121 LEU A CA 1
ATOM 955 C C . LEU A 1 121 ? -18.459 7.598 26.531 1.00 90.88 121 LEU A C 1
ATOM 957 O O . LEU A 1 121 ? -17.281 7.875 26.711 1.00 90.88 121 LEU A O 1
ATOM 961 N N . ARG A 1 122 ? -19.435 8.477 26.803 1.00 95.19 122 ARG A N 1
ATOM 962 C CA . ARG A 1 122 ? -19.181 9.812 27.381 1.00 95.19 122 ARG A CA 1
ATOM 963 C C . ARG A 1 122 ? -18.622 9.755 28.802 1.00 95.19 122 ARG A C 1
ATOM 965 O O . ARG A 1 122 ? -17.960 10.696 29.218 1.00 95.19 122 ARG A O 1
ATOM 972 N N . GLU A 1 123 ? -18.918 8.675 29.512 1.00 95.50 123 GLU A N 1
ATOM 973 C CA . GLU A 1 123 ? -18.490 8.424 30.886 1.00 95.50 123 GLU A CA 1
ATOM 974 C C . GLU A 1 123 ? -17.307 7.444 30.934 1.00 95.50 123 GLU A C 1
ATOM 976 O O . GLU A 1 123 ? -16.831 7.120 32.020 1.00 95.50 123 GLU A O 1
ATOM 981 N N . ASP A 1 124 ? -16.835 6.943 29.784 1.00 95.88 124 ASP A N 1
ATOM 982 C CA . ASP A 1 124 ? -15.736 5.985 29.728 1.00 95.88 124 ASP A CA 1
ATOM 983 C C . ASP A 1 124 ? -14.397 6.677 30.001 1.00 95.88 124 ASP A C 1
ATOM 985 O O . ASP A 1 124 ? -13.835 7.373 29.155 1.00 95.88 124 ASP A O 1
ATOM 989 N N . ALA A 1 125 ? -13.882 6.463 31.210 1.00 95.12 125 ALA A N 1
ATOM 990 C CA . ALA A 1 125 ? -12.587 6.965 31.647 1.00 95.12 125 ALA A CA 1
ATOM 991 C C . ALA A 1 125 ? -11.485 5.886 31.620 1.00 95.12 125 ALA A C 1
ATOM 993 O O . ALA A 1 125 ? -10.405 6.095 32.183 1.00 95.12 125 ALA A O 1
ATOM 994 N N . ASN A 1 126 ? -11.724 4.722 31.000 1.00 96.94 126 ASN A N 1
ATOM 995 C CA . ASN A 1 126 ? -10.725 3.662 30.911 1.00 96.94 126 ASN A CA 1
ATOM 996 C C . ASN A 1 126 ? -9.623 4.039 29.905 1.00 96.94 126 ASN A C 1
ATOM 998 O O . ASN A 1 126 ? -9.723 3.791 28.703 1.00 96.94 126 ASN A O 1
ATOM 1002 N N . ALA A 1 127 ? -8.532 4.614 30.416 1.00 96.50 127 ALA A N 1
ATOM 1003 C CA . ALA A 1 127 ? -7.409 5.079 29.603 1.00 96.50 127 ALA A CA 1
ATOM 1004 C C . ALA A 1 127 ? -6.800 3.985 28.706 1.00 96.50 127 ALA A C 1
ATOM 1006 O O . ALA A 1 127 ? -6.383 4.282 27.589 1.00 96.50 127 ALA A O 1
ATOM 1007 N N . GLN A 1 128 ? -6.773 2.725 29.160 1.00 97.31 128 GLN A N 1
ATOM 1008 C CA . GLN A 1 128 ? -6.245 1.615 28.360 1.00 97.31 128 GLN A CA 1
ATOM 1009 C C . GLN A 1 128 ? -7.160 1.299 27.177 1.00 97.31 128 GLN A C 1
ATOM 1011 O O . GLN A 1 128 ? -6.671 1.119 26.062 1.00 97.31 128 GLN A O 1
ATOM 1016 N N . ARG A 1 129 ? -8.482 1.271 27.400 1.00 97.38 129 ARG A N 1
ATOM 1017 C CA . ARG A 1 129 ? -9.459 1.071 26.323 1.00 97.38 129 ARG A CA 1
ATOM 1018 C C . ARG A 1 129 ? -9.358 2.190 25.294 1.00 97.38 129 ARG A C 1
ATOM 1020 O O . ARG A 1 129 ? -9.239 1.908 24.107 1.00 97.38 129 ARG A O 1
ATOM 1027 N N . LEU A 1 130 ? -9.347 3.443 25.751 1.00 96.81 130 LEU A N 1
ATOM 1028 C CA . LEU A 1 130 ? -9.252 4.615 24.877 1.00 96.81 130 LEU A CA 1
ATOM 1029 C C . LEU A 1 130 ? -7.968 4.603 24.037 1.00 96.81 130 LEU A C 1
ATOM 1031 O O . LEU A 1 130 ? -8.025 4.862 22.837 1.00 96.81 130 LEU A O 1
ATOM 1035 N N . GLN A 1 131 ? -6.829 4.243 24.636 1.00 98.00 131 GLN A N 1
ATOM 1036 C CA . GLN A 1 131 ? -5.567 4.112 23.909 1.00 98.00 131 GLN A CA 1
ATOM 1037 C C . GLN A 1 131 ? -5.640 3.020 22.833 1.00 98.00 131 GLN A C 1
ATOM 1039 O O . GLN A 1 131 ? -5.278 3.272 21.686 1.00 98.00 131 GLN A O 1
ATOM 1044 N N . ILE A 1 132 ? -6.125 1.820 23.173 1.00 98.25 132 ILE A N 1
ATOM 1045 C CA . ILE A 1 132 ? -6.241 0.725 22.199 1.00 98.25 132 ILE A CA 1
ATOM 1046 C C . ILE A 1 132 ? -7.198 1.095 21.066 1.00 98.25 132 ILE A C 1
ATOM 1048 O O . ILE A 1 132 ? -6.892 0.818 19.911 1.00 98.25 132 ILE A O 1
ATOM 1052 N N . LEU A 1 133 ? -8.315 1.763 21.364 1.00 98.06 133 LEU A N 1
ATOM 1053 C CA . LEU A 1 133 ? -9.245 2.239 20.340 1.00 98.06 133 LEU A CA 1
ATOM 1054 C C . LEU A 1 133 ? -8.589 3.248 19.388 1.00 98.06 133 LEU A C 1
ATOM 1056 O O . LEU A 1 133 ? -8.796 3.150 18.181 1.00 98.06 133 LEU A O 1
ATOM 1060 N N . GLN A 1 134 ? -7.757 4.162 19.897 1.00 98.19 134 GLN A N 1
ATOM 1061 C CA . GLN A 1 134 ? -6.988 5.077 19.051 1.00 98.19 134 GLN A CA 1
ATOM 1062 C C . GLN A 1 134 ? -5.974 4.323 18.173 1.00 98.19 134 GLN A C 1
ATOM 1064 O O . GLN A 1 134 ? -5.912 4.545 16.966 1.00 98.19 134 GLN A O 1
ATOM 1069 N N . GLU A 1 135 ? -5.203 3.398 18.750 1.00 98.44 135 GLU A N 1
ATOM 1070 C CA . GLU A 1 135 ? -4.234 2.597 17.990 1.00 98.44 135 GLU A CA 1
ATOM 1071 C C . GLU A 1 135 ? -4.911 1.719 16.923 1.00 98.44 135 GLU A C 1
ATOM 1073 O O . GLU A 1 135 ? -4.344 1.489 15.851 1.00 98.44 135 GLU A O 1
ATOM 1078 N N . MET A 1 136 ? -6.121 1.226 17.204 1.00 98.44 136 MET A N 1
ATOM 1079 C CA . MET A 1 136 ? -6.946 0.483 16.252 1.00 98.44 136 MET A CA 1
ATOM 1080 C C . MET A 1 136 ? -7.432 1.361 15.104 1.00 98.44 136 MET A C 1
ATOM 1082 O O . MET A 1 136 ? -7.358 0.910 13.964 1.00 98.44 136 MET A O 1
ATOM 1086 N N . ASP A 1 137 ? -7.885 2.586 15.376 1.00 98.62 137 ASP A N 1
ATOM 1087 C CA . ASP A 1 137 ? -8.319 3.536 14.344 1.00 98.62 137 ASP A CA 1
ATOM 1088 C C . ASP A 1 137 ? -7.176 3.853 13.364 1.00 98.62 137 ASP A C 1
ATOM 1090 O O . ASP A 1 137 ? -7.317 3.714 12.145 1.00 98.62 137 ASP A O 1
ATOM 1094 N N . GLU A 1 138 ? -5.985 4.144 13.895 1.00 98.56 138 GLU A N 1
ATOM 1095 C CA . GLU A 1 138 ? -4.782 4.373 13.089 1.00 98.56 138 GLU A CA 1
ATOM 1096 C C . GLU A 1 138 ? -4.392 3.130 12.267 1.00 98.56 138 GLU A C 1
ATOM 1098 O O . GLU A 1 138 ? -4.073 3.229 11.077 1.00 98.56 138 GLU A O 1
ATOM 1103 N N . ALA A 1 139 ? -4.428 1.942 12.882 1.00 98.56 139 ALA A N 1
ATOM 1104 C CA . ALA A 1 139 ? -4.087 0.690 12.212 1.00 98.56 139 ALA A CA 1
ATOM 1105 C C . ALA A 1 139 ? -5.100 0.303 11.121 1.00 98.56 139 ALA A C 1
ATOM 1107 O O . ALA A 1 139 ? -4.689 -0.215 10.079 1.00 98.56 139 ALA A O 1
ATOM 1108 N N . LEU A 1 140 ? -6.396 0.553 11.340 1.00 98.56 140 LEU A N 1
ATOM 1109 C CA . LEU A 1 140 ? -7.455 0.324 10.355 1.00 98.56 140 LEU A CA 1
ATOM 1110 C C . LEU A 1 140 ? -7.301 1.268 9.167 1.00 98.56 140 LEU A C 1
ATOM 1112 O O . LEU A 1 140 ? -7.282 0.804 8.031 1.00 98.56 140 LEU A O 1
ATOM 1116 N N . SER A 1 141 ? -7.080 2.559 9.419 1.00 98.56 141 SER A N 1
ATOM 1117 C CA . SER A 1 141 ? -6.841 3.551 8.366 1.00 98.56 141 SER A CA 1
ATOM 1118 C C . SER A 1 141 ? -5.646 3.173 7.475 1.00 98.56 141 SER A C 1
ATO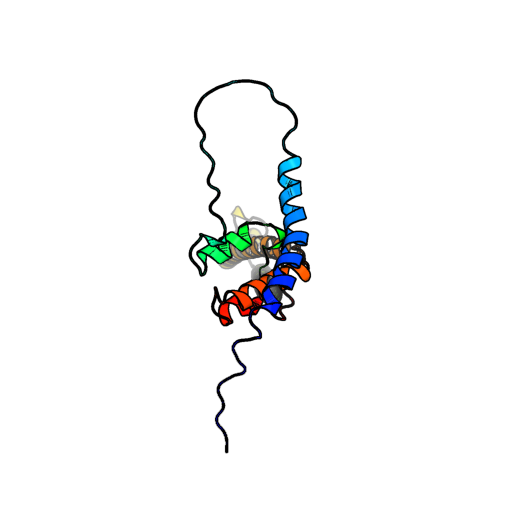M 1120 O O . SER A 1 141 ? -5.742 3.160 6.243 1.00 98.56 141 SER A O 1
ATOM 1122 N N . ASP A 1 142 ? -4.524 2.764 8.080 1.00 98.31 142 ASP A N 1
ATOM 1123 C CA . ASP A 1 142 ? -3.343 2.289 7.349 1.00 98.31 142 ASP A CA 1
ATOM 1124 C C . ASP A 1 142 ? -3.597 0.963 6.601 1.00 98.31 142 ASP A C 1
ATOM 1126 O O . ASP A 1 142 ? -3.097 0.763 5.485 1.00 98.31 142 ASP A O 1
ATOM 1130 N N . TYR A 1 143 ? -4.378 0.047 7.181 1.00 98.62 143 TYR A N 1
ATOM 1131 C CA . TYR A 1 143 ? -4.777 -1.197 6.523 1.00 98.62 143 TYR A CA 1
ATOM 1132 C C . TYR A 1 143 ? -5.654 -0.939 5.298 1.00 98.62 143 TYR A C 1
ATOM 1134 O O . TYR A 1 143 ? -5.308 -1.421 4.218 1.00 98.62 143 TYR A O 1
ATOM 1142 N N . ASP A 1 144 ? -6.714 -0.146 5.428 1.00 98.44 144 ASP A N 1
ATOM 1143 C CA . ASP A 1 144 ? -7.676 0.126 4.358 1.00 98.44 144 ASP A CA 1
ATOM 1144 C C . ASP A 1 144 ? -7.016 0.870 3.193 1.00 98.44 144 ASP A C 1
ATOM 1146 O O . ASP A 1 144 ? -7.103 0.442 2.036 1.00 98.44 144 ASP A O 1
ATOM 1150 N N . ALA A 1 145 ? -6.231 1.910 3.493 1.00 98.12 145 ALA A N 1
ATOM 1151 C CA . ALA A 1 145 ? -5.474 2.645 2.482 1.00 98.12 145 ALA A CA 1
ATOM 1152 C C . ALA A 1 145 ? -4.436 1.760 1.766 1.00 98.12 145 ALA A C 1
ATOM 1154 O O . ALA A 1 145 ? -4.096 1.982 0.596 1.00 98.12 145 ALA A O 1
ATOM 1155 N N . PHE A 1 146 ? -3.863 0.766 2.454 1.00 98.12 146 PHE A N 1
ATOM 1156 C CA . PHE A 1 146 ? -2.952 -0.190 1.826 1.00 98.12 146 PHE A CA 1
ATOM 1157 C C . PHE A 1 146 ? -3.693 -1.251 1.010 1.00 98.12 146 PHE A C 1
ATOM 1159 O O . PHE A 1 146 ? -3.242 -1.577 -0.090 1.00 98.12 146 PHE A O 1
ATOM 1166 N N . LEU A 1 147 ? -4.818 -1.762 1.512 1.00 97.81 147 LEU A N 1
ATOM 1167 C CA . LEU A 1 147 ? -5.659 -2.748 0.843 1.00 97.81 147 LEU A CA 1
ATOM 1168 C C . LEU A 1 147 ? -6.169 -2.216 -0.491 1.00 97.81 147 LEU A C 1
ATOM 1170 O O . LEU A 1 147 ? -6.051 -2.912 -1.498 1.00 97.81 147 LEU A O 1
ATOM 1174 N N . GLU A 1 148 ? -6.629 -0.969 -0.531 1.00 97.62 148 GLU A N 1
ATOM 1175 C CA . GLU A 1 148 ? -7.076 -0.336 -1.767 1.00 97.62 148 GLU A CA 1
ATOM 1176 C C . GLU A 1 148 ? -5.943 -0.258 -2.806 1.00 97.62 148 GLU A C 1
ATOM 1178 O O . GLU A 1 148 ? -6.084 -0.723 -3.940 1.00 97.62 148 GLU A O 1
ATOM 1183 N N . ARG A 1 149 ? -4.768 0.257 -2.418 1.00 95.81 149 ARG A N 1
ATOM 1184 C CA . ARG A 1 149 ? -3.601 0.343 -3.318 1.00 95.81 149 ARG A CA 1
ATOM 1185 C C . ARG A 1 149 ? -3.088 -1.029 -3.751 1.00 95.81 149 ARG A C 1
ATOM 1187 O O . ARG A 1 149 ? -2.604 -1.175 -4.872 1.00 95.81 149 ARG A O 1
ATOM 1194 N N . ALA A 1 150 ? -3.139 -2.027 -2.871 1.00 95.25 150 ALA A N 1
ATOM 1195 C CA . ALA A 1 150 ? -2.744 -3.393 -3.189 1.00 95.25 150 ALA A CA 1
ATOM 1196 C C . ALA A 1 150 ? -3.740 -4.054 -4.149 1.00 95.25 150 ALA A C 1
ATOM 1198 O O . ALA A 1 150 ? -3.305 -4.679 -5.111 1.00 95.25 150 ALA A O 1
ATOM 1199 N N . SER A 1 151 ? -5.042 -3.862 -3.934 1.00 94.44 151 SER A N 1
ATOM 1200 C CA . SER A 1 151 ? -6.108 -4.355 -4.808 1.00 94.44 151 SER A CA 1
ATOM 1201 C C . SER A 1 151 ? -5.977 -3.784 -6.220 1.00 94.44 151 SER A C 1
ATOM 1203 O O . SER A 1 151 ? -5.896 -4.552 -7.177 1.00 94.44 151 SER A O 1
ATOM 1205 N N . ARG A 1 152 ? -5.808 -2.459 -6.345 1.00 94.56 152 ARG A N 1
ATOM 1206 C CA . ARG A 1 152 ? -5.559 -1.796 -7.637 1.00 94.56 152 ARG A CA 1
ATOM 1207 C C . ARG A 1 152 ? -4.319 -2.346 -8.347 1.00 94.56 152 ARG A C 1
ATOM 1209 O O . ARG A 1 152 ? -4.345 -2.560 -9.551 1.00 94.56 152 ARG A O 1
ATOM 1216 N N . ALA A 1 153 ? -3.233 -2.598 -7.614 1.00 92.12 153 ALA A N 1
ATOM 1217 C CA . ALA A 1 153 ? -2.022 -3.169 -8.204 1.00 92.12 153 ALA A CA 1
ATOM 1218 C C . ALA A 1 153 ? -2.232 -4.618 -8.676 1.00 92.12 153 ALA A C 1
ATOM 1220 O O . ALA A 1 153 ? -1.717 -5.001 -9.720 1.00 92.12 153 ALA A O 1
ATOM 1221 N N . LEU A 1 154 ? -2.989 -5.421 -7.922 1.00 89.12 154 LEU A N 1
ATOM 1222 C CA . LEU A 1 154 ? -3.310 -6.810 -8.264 1.00 89.12 154 LEU A CA 1
ATOM 1223 C C . LEU A 1 154 ? -4.293 -6.928 -9.437 1.00 89.12 154 LEU A C 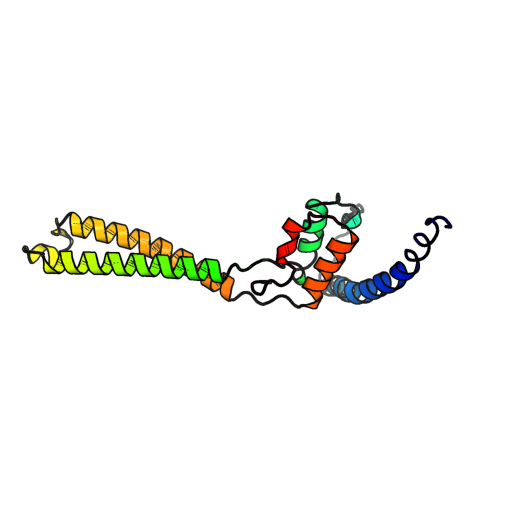1
ATOM 1225 O O . LEU A 1 154 ? -4.319 -7.971 -10.084 1.00 89.12 154 LEU A O 1
ATOM 1229 N N . SER A 1 155 ? -5.083 -5.886 -9.717 1.00 91.75 155 SER A N 1
ATOM 1230 C CA . SER A 1 155 ? -5.987 -5.851 -10.871 1.00 91.75 155 SER A CA 1
ATOM 1231 C C . SER A 1 155 ? -5.310 -5.417 -12.174 1.00 91.75 155 SER A C 1
ATOM 1233 O O . SER A 1 155 ? -5.949 -5.479 -13.226 1.00 91.75 155 SER A O 1
ATOM 1235 N N . LEU A 1 156 ? -4.048 -4.970 -12.126 1.00 91.31 156 LEU A N 1
ATOM 1236 C CA . LEU A 1 156 ? -3.277 -4.655 -13.329 1.00 91.31 156 LEU A CA 1
ATOM 1237 C C . LEU A 1 156 ? -3.074 -5.908 -14.179 1.00 91.31 156 LEU A C 1
ATOM 1239 O O . LEU A 1 156 ? -2.946 -7.027 -13.669 1.00 91.31 156 LEU A O 1
ATOM 1243 N N . ARG A 1 157 ? -3.057 -5.725 -15.499 1.00 90.31 157 ARG A N 1
ATOM 1244 C CA . ARG A 1 157 ? -2.960 -6.849 -16.424 1.00 90.31 157 ARG A CA 1
ATOM 1245 C C . ARG A 1 157 ? -1.508 -7.260 -16.558 1.00 90.31 157 ARG A C 1
ATOM 1247 O O . ARG A 1 157 ? -0.576 -6.510 -16.289 1.00 90.31 157 ARG A O 1
ATOM 1254 N N . ARG A 1 158 ? -1.302 -8.492 -17.010 1.00 92.75 158 ARG A N 1
ATOM 1255 C CA . ARG A 1 158 ? 0.029 -8.910 -17.430 1.00 92.75 158 ARG A CA 1
ATOM 1256 C C . ARG A 1 158 ? 0.345 -8.250 -18.780 1.00 92.75 158 ARG A C 1
ATOM 1258 O O . ARG A 1 158 ? -0.501 -8.333 -19.674 1.00 92.75 158 ARG A O 1
ATOM 1265 N N . PRO A 1 159 ? 1.540 -7.662 -18.966 1.00 94.25 159 PRO A N 1
ATOM 1266 C CA . PRO A 1 159 ? 1.932 -7.114 -20.256 1.00 94.25 159 PRO A CA 1
ATOM 1267 C C . PRO A 1 159 ? 1.995 -8.212 -21.316 1.00 94.25 159 PRO A C 1
ATOM 1269 O O . PRO A 1 159 ? 2.310 -9.373 -21.026 1.00 94.25 159 PRO A O 1
ATOM 1272 N N . ALA A 1 160 ? 1.722 -7.839 -22.566 1.00 93.38 160 ALA A N 1
ATOM 1273 C CA . ALA A 1 160 ? 1.875 -8.749 -23.690 1.00 93.38 160 ALA A CA 1
ATOM 1274 C C . ALA A 1 160 ? 3.354 -9.136 -23.851 1.00 93.38 160 ALA A C 1
ATOM 1276 O O . ALA A 1 160 ? 4.221 -8.264 -23.885 1.00 93.38 160 ALA A O 1
ATOM 1277 N N . ALA A 1 161 ? 3.638 -10.436 -24.003 1.00 92.88 161 ALA A N 1
ATOM 1278 C CA . ALA A 1 161 ? 5.009 -10.949 -24.109 1.00 92.88 161 ALA A CA 1
ATOM 1279 C C . ALA A 1 161 ? 5.820 -10.231 -25.200 1.00 92.88 161 ALA A C 1
ATOM 1281 O O . ALA A 1 161 ? 6.932 -9.789 -24.944 1.00 92.88 161 ALA A O 1
ATOM 1282 N N . ARG A 1 162 ? 5.198 -9.985 -26.362 1.00 93.69 162 ARG A N 1
ATOM 1283 C CA . ARG A 1 162 ? 5.812 -9.258 -27.484 1.00 93.69 162 ARG A CA 1
ATOM 1284 C C . ARG A 1 162 ? 6.340 -7.863 -27.112 1.00 93.69 162 ARG A C 1
ATOM 1286 O O . ARG A 1 162 ? 7.353 -7.446 -27.659 1.00 93.69 162 ARG A O 1
ATOM 1293 N N . ASN A 1 163 ? 5.680 -7.151 -26.194 1.00 94.00 163 ASN A N 1
ATOM 1294 C CA . ASN A 1 163 ? 6.092 -5.803 -25.793 1.00 94.00 163 ASN A CA 1
ATOM 1295 C C . ASN A 1 163 ? 7.277 -5.871 -24.830 1.00 94.00 163 ASN A C 1
ATOM 1297 O O . ASN A 1 163 ? 8.223 -5.099 -24.956 1.00 94.00 163 ASN A O 1
ATOM 1301 N N . VAL A 1 164 ? 7.248 -6.834 -23.903 1.00 95.81 164 VAL A N 1
ATOM 1302 C CA . VAL A 1 164 ? 8.383 -7.113 -23.014 1.00 95.81 164 VAL A CA 1
ATOM 1303 C C . VAL A 1 164 ? 9.606 -7.501 -23.845 1.00 95.81 164 VAL A C 1
ATOM 1305 O O . VAL A 1 164 ? 10.680 -6.941 -23.646 1.00 95.81 164 VAL A O 1
ATOM 1308 N N . ASP A 1 165 ? 9.433 -8.385 -24.830 1.00 94.75 165 ASP A N 1
ATOM 1309 C CA . ASP A 1 165 ? 10.503 -8.807 -25.735 1.00 94.75 165 ASP A CA 1
ATOM 1310 C C . ASP A 1 165 ? 11.044 -7.632 -26.561 1.00 94.75 165 ASP A C 1
ATOM 1312 O O . ASP A 1 165 ? 12.255 -7.512 -26.739 1.00 94.75 165 ASP A O 1
ATOM 1316 N N . ALA A 1 166 ? 10.174 -6.731 -27.034 1.00 94.31 166 ALA A N 1
ATOM 1317 C CA . ALA A 1 166 ? 10.587 -5.523 -27.746 1.00 94.31 166 ALA A CA 1
ATOM 1318 C C . ALA A 1 166 ? 11.477 -4.621 -26.873 1.00 94.31 166 ALA A C 1
ATOM 1320 O O . ALA A 1 166 ? 12.557 -4.226 -27.318 1.00 94.31 166 ALA A O 1
ATOM 1321 N N . LEU A 1 167 ? 11.084 -4.369 -25.618 1.00 95.19 167 LEU A N 1
ATOM 1322 C CA . LEU A 1 167 ? 11.885 -3.592 -24.665 1.00 95.19 167 LEU A CA 1
ATOM 1323 C C . LEU A 1 167 ? 13.225 -4.270 -24.356 1.00 95.19 167 LEU A C 1
ATOM 1325 O O . LEU A 1 167 ? 14.270 -3.619 -24.390 1.00 95.19 167 LEU A O 1
ATOM 1329 N N . VAL A 1 168 ? 13.220 -5.582 -24.104 1.00 95.25 168 VAL A N 1
ATOM 1330 C CA . VAL A 1 168 ? 14.442 -6.359 -23.839 1.00 95.25 168 VAL A CA 1
ATOM 1331 C C . VAL A 1 168 ? 15.391 -6.313 -25.038 1.00 95.25 168 VAL A C 1
ATOM 1333 O O . VAL A 1 168 ? 16.588 -6.074 -24.871 1.00 95.25 168 VAL A O 1
ATOM 1336 N N . ASN A 1 169 ? 14.877 -6.491 -26.255 1.00 94.56 169 ASN A N 1
ATOM 1337 C CA . ASN A 1 169 ? 15.674 -6.422 -27.478 1.00 94.56 169 ASN A CA 1
ATOM 1338 C C . ASN A 1 169 ? 16.267 -5.027 -27.691 1.00 94.56 169 ASN A C 1
ATOM 1340 O O . ASN A 1 169 ? 17.448 -4.910 -28.021 1.00 94.56 169 ASN A O 1
ATOM 1344 N N . TRP A 1 170 ? 15.479 -3.976 -27.458 1.00 94.31 170 TRP A N 1
ATOM 1345 C CA . TRP A 1 170 ? 15.952 -2.598 -27.559 1.00 94.31 170 TRP A CA 1
ATOM 1346 C C . TRP A 1 170 ? 17.059 -2.299 -26.539 1.00 94.31 170 TRP A C 1
ATOM 1348 O O . TRP A 1 170 ? 18.107 -1.759 -26.898 1.00 94.31 170 TRP A O 1
ATOM 1358 N N . LEU A 1 171 ? 16.884 -2.717 -25.282 1.00 94.94 171 LEU A N 1
ATOM 1359 C CA . LEU A 1 171 ? 17.883 -2.545 -24.222 1.00 94.94 171 LEU A CA 1
ATOM 1360 C C . LEU A 1 171 ? 19.174 -3.319 -24.511 1.00 94.94 171 LEU A C 1
ATOM 1362 O O . LEU A 1 171 ? 20.265 -2.796 -24.292 1.00 94.94 171 LEU A O 1
ATOM 1366 N N . ASN A 1 172 ? 19.067 -4.532 -25.056 1.00 92.94 172 ASN A N 1
ATOM 1367 C CA . ASN A 1 172 ? 20.226 -5.328 -25.460 1.00 92.94 172 ASN A CA 1
ATOM 1368 C C . ASN A 1 172 ? 20.970 -4.722 -26.660 1.00 92.94 172 ASN A C 1
ATOM 1370 O O . ASN A 1 172 ? 22.193 -4.834 -26.731 1.00 92.94 172 ASN A O 1
ATOM 1374 N N . GLY A 1 173 ? 20.250 -4.093 -27.596 1.00 92.25 173 GLY A N 1
ATOM 1375 C CA . GLY A 1 173 ? 20.831 -3.468 -28.786 1.00 92.25 173 GLY A CA 1
ATOM 1376 C C . GLY A 1 173 ? 21.475 -2.107 -28.521 1.00 92.25 173 GLY A C 1
ATOM 1377 O O . GLY A 1 173 ? 22.465 -1.765 -29.161 1.00 92.25 173 GLY A O 1
ATOM 1378 N N . THR A 1 174 ? 20.934 -1.341 -27.573 1.00 92.12 174 THR A N 1
ATOM 1379 C CA . THR A 1 174 ? 21.430 0.004 -27.247 1.00 92.12 174 THR A CA 1
ATOM 1380 C C . THR A 1 174 ? 22.396 0.022 -26.070 1.00 92.12 174 THR A C 1
ATOM 1382 O O . THR A 1 174 ? 23.212 0.932 -25.981 1.00 92.12 174 THR A O 1
ATOM 1385 N N . ALA A 1 175 ? 22.303 -0.948 -25.153 1.00 90.69 175 ALA A N 1
ATOM 1386 C CA . ALA A 1 175 ? 22.961 -0.898 -23.847 1.00 90.69 175 ALA A CA 1
ATOM 1387 C C . ALA A 1 175 ? 22.702 0.435 -23.110 1.00 90.69 175 ALA A C 1
ATOM 1389 O O . ALA A 1 175 ? 23.584 0.965 -22.439 1.00 90.69 175 ALA A O 1
ATOM 1390 N N . ALA A 1 176 ? 21.495 0.999 -23.264 1.00 91.38 176 ALA A N 1
ATOM 1391 C CA . ALA A 1 176 ? 21.139 2.295 -22.688 1.00 91.38 176 ALA A CA 1
ATOM 1392 C C . ALA A 1 176 ? 21.144 2.299 -21.150 1.00 91.38 176 ALA A C 1
ATOM 1394 O O . ALA A 1 176 ? 21.468 3.321 -20.561 1.00 91.38 176 ALA A O 1
ATOM 1395 N N . LEU A 1 177 ? 20.819 1.178 -20.501 1.00 95.44 177 LEU A N 1
ATOM 1396 C CA . LEU A 1 177 ? 20.783 1.051 -19.039 1.00 95.44 177 LEU A CA 1
ATOM 1397 C C . LEU A 1 177 ? 21.660 -0.101 -18.549 1.00 95.44 177 LEU A C 1
ATOM 1399 O O . LEU A 1 177 ? 21.961 -1.040 -19.296 1.00 95.44 177 LEU A O 1
ATOM 1403 N N . ALA A 1 178 ? 22.036 -0.069 -17.268 1.00 94.44 178 ALA A N 1
ATOM 1404 C CA . ALA A 1 178 ? 22.804 -1.154 -16.681 1.00 94.44 178 ALA A CA 1
ATOM 1405 C C . ALA A 1 178 ? 21.966 -2.443 -16.600 1.00 94.44 178 ALA A C 1
ATOM 1407 O O . ALA A 1 178 ? 20.767 -2.438 -16.314 1.00 94.44 178 ALA A O 1
ATOM 1408 N N . ARG A 1 179 ? 22.613 -3.598 -16.805 1.00 91.81 179 ARG A N 1
ATOM 1409 C CA . ARG A 1 179 ? 21.927 -4.907 -16.835 1.00 91.81 179 ARG A CA 1
ATOM 1410 C C . ARG A 1 179 ? 21.162 -5.229 -15.548 1.00 91.81 179 ARG A C 1
ATOM 1412 O O . ARG A 1 179 ? 20.146 -5.910 -15.598 1.00 91.81 179 ARG A O 1
ATOM 1419 N N . HIS A 1 180 ? 21.651 -4.765 -14.398 1.00 93.69 180 HIS A N 1
ATOM 1420 C CA . HIS A 1 180 ? 20.996 -5.015 -13.113 1.00 93.69 180 HIS A CA 1
ATOM 1421 C C . HIS A 1 180 ? 19.725 -4.169 -12.927 1.00 93.69 180 HIS A C 1
ATOM 1423 O O . HIS A 1 180 ? 18.807 -4.611 -12.245 1.00 93.69 180 HIS A O 1
ATOM 1429 N N . GLU A 1 181 ? 19.636 -3.004 -13.574 1.00 94.12 181 GLU A N 1
ATOM 1430 C CA . GLU A 1 181 ? 18.458 -2.125 -13.525 1.00 94.12 181 GLU A CA 1
ATOM 1431 C C . GLU A 1 181 ? 17.323 -2.643 -14.416 1.00 94.12 181 GLU A C 1
ATOM 1433 O O . GLU A 1 181 ? 16.150 -2.449 -14.117 1.00 94.12 181 GLU A O 1
ATOM 1438 N N . THR A 1 182 ? 17.660 -3.367 -15.485 1.00 94.19 182 THR A N 1
ATOM 1439 C CA . THR A 1 182 ? 16.704 -3.940 -16.451 1.00 94.19 182 THR A CA 1
ATOM 1440 C C . THR A 1 182 ? 16.382 -5.409 -16.187 1.00 94.19 182 THR A C 1
ATOM 1442 O O . THR A 1 182 ? 15.514 -5.990 -16.840 1.00 94.19 182 THR A O 1
ATOM 1445 N N . ALA A 1 183 ? 17.028 -6.013 -15.183 1.00 92.62 183 ALA A N 1
ATOM 1446 C CA . ALA A 1 183 ? 16.863 -7.419 -14.827 1.00 92.62 183 ALA A CA 1
ATOM 1447 C C . ALA A 1 183 ? 15.408 -7.799 -14.512 1.00 92.62 183 ALA A C 1
ATOM 1449 O O . ALA A 1 183 ? 15.034 -8.957 -14.686 1.00 92.62 183 ALA A O 1
ATOM 1450 N N . TYR A 1 184 ? 14.570 -6.841 -14.099 1.00 93.38 184 TYR A N 1
ATOM 1451 C CA . TYR A 1 184 ? 13.161 -7.105 -13.820 1.00 93.38 184 TYR A CA 1
ATOM 1452 C C . TYR A 1 184 ? 12.365 -7.567 -15.043 1.00 93.38 184 TYR A C 1
ATOM 1454 O O . TYR A 1 184 ? 11.414 -8.325 -14.872 1.00 93.38 184 TYR A O 1
ATOM 1462 N N . LEU A 1 185 ? 12.749 -7.167 -16.258 1.00 93.50 185 LEU A N 1
ATOM 1463 C CA . LEU A 1 185 ? 12.072 -7.595 -17.485 1.00 93.50 185 LEU A CA 1
ATOM 1464 C C . LEU A 1 185 ? 12.293 -9.092 -17.767 1.00 93.50 185 LEU A C 1
ATOM 1466 O O . LEU A 1 185 ? 11.493 -9.721 -18.456 1.00 93.50 185 LEU A O 1
ATOM 1470 N N . ASN A 1 186 ? 13.339 -9.688 -17.185 1.00 88.44 186 ASN A N 1
ATOM 1471 C CA . ASN A 1 186 ? 13.752 -11.059 -17.458 1.00 88.44 186 ASN A CA 1
ATOM 1472 C C . ASN A 1 186 ? 13.229 -12.032 -16.393 1.00 88.44 186 ASN A C 1
ATOM 1474 O O . ASN A 1 186 ? 13.628 -11.984 -15.233 1.00 88.44 186 ASN A O 1
ATOM 1478 N N . GLY A 1 187 ? 12.364 -12.970 -16.791 1.00 73.94 187 GLY A N 1
ATOM 1479 C CA . GLY A 1 187 ? 11.970 -14.112 -15.948 1.00 73.94 187 GLY A CA 1
ATOM 1480 C C . GLY A 1 187 ? 11.069 -13.774 -14.754 1.00 73.94 187 GLY A C 1
ATOM 1481 O O . GLY A 1 187 ? 10.710 -14.663 -13.977 1.00 73.94 187 GLY A O 1
ATOM 1482 N N . THR A 1 188 ? 10.661 -12.515 -14.618 1.00 79.19 188 THR A N 1
ATOM 1483 C CA . THR A 1 188 ? 9.825 -12.064 -13.511 1.00 79.19 188 THR A CA 1
ATOM 1484 C C . THR A 1 188 ? 8.348 -12.345 -13.791 1.00 79.19 188 THR A C 1
ATOM 1486 O O . THR A 1 188 ? 7.786 -11.924 -14.800 1.00 79.19 188 THR A O 1
ATOM 1489 N N . LYS A 1 189 ? 7.688 -13.066 -12.875 1.00 83.44 189 LYS A N 1
ATOM 1490 C CA . LYS A 1 189 ? 6.251 -13.387 -12.982 1.00 83.44 189 LYS A CA 1
ATOM 1491 C C . LYS A 1 189 ? 5.336 -12.236 -12.551 1.00 83.44 189 LYS A C 1
ATOM 1493 O O . LYS A 1 189 ? 4.148 -12.291 -12.844 1.00 83.44 189 LYS A O 1
ATOM 1498 N N . ASP A 1 190 ? 5.876 -11.229 -11.863 1.00 91.06 190 ASP A N 1
ATOM 1499 C CA . ASP A 1 190 ? 5.129 -10.087 -11.321 1.00 91.06 190 ASP A CA 1
ATOM 1500 C C . ASP A 1 190 ? 5.138 -8.841 -12.221 1.00 91.06 190 ASP A C 1
ATOM 1502 O O . ASP A 1 190 ? 4.992 -7.733 -11.719 1.00 91.06 190 ASP A O 1
ATOM 1506 N N . LEU A 1 191 ? 5.287 -9.009 -13.540 1.00 94.06 191 LEU A N 1
ATOM 1507 C CA . LEU A 1 191 ? 5.187 -7.899 -14.489 1.00 94.06 191 LEU A CA 1
ATOM 1508 C C . LEU A 1 191 ? 3.735 -7.453 -14.694 1.00 94.06 191 LEU A C 1
ATOM 1510 O O . LEU A 1 191 ? 2.849 -8.292 -14.885 1.00 94.06 191 LEU A O 1
ATOM 1514 N N . THR A 1 192 ? 3.529 -6.139 -14.719 1.00 93.56 192 THR A N 1
ATOM 1515 C CA . THR A 1 192 ? 2.231 -5.480 -14.907 1.00 93.56 192 THR A CA 1
ATOM 1516 C C . THR A 1 192 ? 2.284 -4.421 -15.999 1.00 93.56 192 THR A C 1
ATOM 1518 O O . THR A 1 192 ? 3.322 -3.781 -16.177 1.00 93.56 192 THR A O 1
ATOM 1521 N N . ALA A 1 193 ? 1.156 -4.266 -16.690 1.00 86.94 193 ALA A N 1
ATOM 1522 C CA . ALA A 1 193 ? 0.807 -3.164 -17.578 1.00 86.94 193 ALA A CA 1
ATOM 1523 C C . ALA A 1 193 ? -0.629 -2.716 -17.275 1.00 86.94 193 ALA A C 1
ATOM 1525 O O . ALA A 1 193 ? -1.473 -3.591 -16.941 1.00 86.94 193 ALA A O 1
#

Organism: NCBI:txid654480

Sequence (193 aa):
MPSFTNVAMDLASTTRSRIARFWDSAIDVGRGIHAALKGTCSRVDTIRDVDDLEEQIEDIPQGYPRYSALVASDESFHVCRGFFALRSRLLLRKQDRLVVLEKQLREIDKAETAPLYLAALREDANAQRLQILQEMDEALSDYDAFLERASRALSLRRPAARNVDALVNWLNGTAALARHETAYLNGTKDLTA

pLDDT: mean 78.52, std 26.28, range [26.56, 98.75]

InterPro domains:
  IPR046529 Domain of unknown function DUF6594 [PF20237] (64-192)

Foldseek 3Di:
DDDDDDDPPPPPPPVVVVVVVVVVVVCVVVVVVVPPPPDDDDDDDDDDDPPVPPPPLVNFDFAVRSLVVVCVVDVLSVKDFLCLVVLVVVLVVLVVVLVVLVVQLVVLVVPDPDVCLVVPVVPNPPPSNVVSVVVNVVSVVVNVVSVVVNVVSVPFDARDLVSLVVSVVVCVVRVRYDCVVNVCSPPHPRMGD

Radius of gyration: 29.76 Å; chains: 1; bounding box: 73×54×80 Å